Protein 1OSY (pdb70)

Nearest PDB structures (foldseek):
  1osy-assembly1_B  TM=1.009E+00  e=3.262E-23  Flammulina velutipes
  3f3h-assembly1_B  TM=9.797E-01  e=1.555E-16  Ganoderma lucidum
  7wdm-assembly1_A  TM=9.428E-01  e=2.324E-16  Ganoderma microsporum
  8go5-assembly2_G  TM=9.490E-01  e=3.472E-16  Fusarium haematococcum
  8go7-assembly1_B  TM=9.485E-01  e=1.458E-15  Fusarium haematococcum

Foldseek 3Di:
DVVVVVVVVCVVPVDDDFFLPWDFAADVVRQFTFKTKTQADDVPDQKWKWKAKQNRTLDIDGPWDQDPSRMTMDTCCVRVVNGGHGLQIKMWMWIADPPPVSPDIGTRDIRHDD/DVVVVVVVVCVPVVDDDFFLPWDFAADVVRQFTFKTKTQADDDPAQKWKWKAKLNRTLGIDRPWDQDPSRMTIGTCCVRPVNGGHGLVIKMWMWIAGPPPPSPDIGTRDIRD

B-factor: mean 15.78, std 7.05, range [2.0, 49.82]

CATH classification: 2.60.40.1790

Structure (mmCIF, N/CA/C/O backbone):
data_1OSY
#
_entry.id   1OSY
#
_cell.length_a   97.118
_cell.length_b   97.118
_cell.length_c   61.413
_cell.angle_alpha   90.00
_cell.angle_beta   90.00
_cell.angle_gamma   90.00
#
_symmetry.space_group_name_H-M   'P 43 21 2'
#
loop_
_entity.id
_entity.type
_entity.pdbx_description
1 polymer 'IMMUNOMODULATORY PROTEIN FIP-FVE'
2 non-polymer 'BROMIDE ION'
3 water water
#
loop_
_atom_site.group_PDB
_atom_site.id
_atom_site.type_symbol
_atom_site.label_atom_id
_atom_site.label_alt_id
_atom_site.label_comp_id
_atom_site.label_asym_id
_atom_site.label_entity_id
_atom_site.label_seq_id
_atom_site.pdbx_PDB_ins_code
_atom_site.Cartn_x
_atom_site.Cartn_y
_atom_site.Cartn_z
_atom_site.occupancy
_atom_site.B_iso_or_equiv
_atom_site.auth_seq_id
_atom_site.auth_comp_id
_atom_site.auth_asym_id
_atom_site.auth_atom_id
_atom_site.pdbx_PDB_model_num
ATOM 4 N N . SER A 1 2 ? 37.877 16.775 5.643 1.00 19.18 1 SER A N 1
ATOM 5 C CA . SER A 1 2 ? 36.408 16.741 5.468 1.00 17.19 1 SER A CA 1
ATOM 6 C C . SER A 1 2 ? 35.748 16.842 6.834 1.00 16.94 1 SER A C 1
ATOM 7 O O . SER A 1 2 ? 36.412 16.630 7.854 1.00 16.93 1 SER A O 1
ATOM 10 N N . ALA A 1 3 ? 34.500 17.297 6.850 1.00 17.11 2 ALA A N 1
ATOM 11 C CA . ALA A 1 3 ? 33.637 17.247 8.031 1.00 16.12 2 ALA A CA 1
ATOM 12 C C . ALA A 1 3 ? 33.762 15.907 8.757 1.00 15.10 2 ALA A C 1
ATOM 13 O O . ALA A 1 3 ? 33.901 15.848 9.975 1.00 13.93 2 ALA A O 1
ATOM 15 N N . THR A 1 4 ? 33.680 14.823 8.009 1.00 14.66 3 THR A N 1
ATOM 16 C CA . THR A 1 4 ? 33.773 13.515 8.630 1.00 13.12 3 THR A CA 1
ATOM 17 C C . THR A 1 4 ? 35.111 13.272 9.307 1.00 12.51 3 THR A C 1
ATOM 18 O O . THR A 1 4 ? 35.141 12.780 10.440 1.00 10.83 3 THR A O 1
ATOM 22 N N . SER A 1 5 ? 36.216 13.578 8.632 1.00 11.39 4 SER A N 1
ATOM 23 C CA . SER A 1 5 ? 37.538 13.356 9.244 1.00 12.60 4 SER A CA 1
ATOM 24 C C . SER A 1 5 ? 37.726 14.223 10.471 1.00 11.69 4 SER A C 1
ATOM 25 O O . SER A 1 5 ? 38.223 13.765 11.484 1.00 10.87 4 SER A O 1
ATOM 28 N N . LEU A 1 6 ? 37.331 15.484 10.379 1.00 11.95 5 LEU A N 1
ATOM 29 C CA . LEU A 1 6 ? 37.478 16.382 11.515 1.00 11.00 5 LEU A CA 1
ATOM 30 C C . LEU A 1 6 ? 36.658 15.900 12.698 1.00 10.25 5 LEU A C 1
ATOM 31 O O . LEU A 1 6 ? 37.114 15.947 13.852 1.00 9.79 5 LEU A O 1
ATOM 36 N N . THR A 1 7 ? 35.440 15.446 12.417 1.00 9.51 6 THR A N 1
ATOM 37 C CA . THR A 1 7 ? 34.547 14.953 13.459 1.00 9.80 6 THR A CA 1
ATOM 38 C C . THR A 1 7 ? 35.186 13.816 14.236 1.00 9.72 6 THR A C 1
ATOM 39 O O . THR A 1 7 ? 35.215 13.845 15.451 1.00 9.30 6 THR A O 1
ATOM 43 N N . PHE A 1 8 ? 35.679 12.796 13.545 1.00 9.95 7 PHE A N 1
ATOM 44 C CA . PHE A 1 8 ? 36.185 11.642 14.278 1.00 8.92 7 PHE A CA 1
ATOM 45 C C . PHE A 1 8 ? 37.603 11.819 14.812 1.00 9.58 7 PHE A C 1
ATOM 46 O O . PHE A 1 8 ? 37.970 11.203 15.811 1.00 9.17 7 PHE A O 1
ATOM 54 N N . GLN A 1 9 ? 38.405 12.669 14.177 1.00 9.36 8 GLN A N 1
ATOM 55 C CA . GLN A 1 9 ? 39.683 12.999 14.778 1.00 10.36 8 GLN A CA 1
ATOM 56 C C . GLN A 1 9 ? 39.409 13.716 16.116 1.00 10.53 8 GLN A C 1
ATOM 57 O O . GLN A 1 9 ? 40.049 13.416 17.118 1.00 10.95 8 GLN A O 1
ATOM 63 N N . LEU A 1 10 ? 38.457 14.654 16.122 1.00 9.95 9 LEU A N 1
ATOM 64 C CA . LEU A 1 10 ? 38.145 15.413 17.332 1.00 9.62 9 LEU A CA 1
ATOM 65 C C . LEU A 1 10 ? 37.541 14.467 18.346 1.00 9.58 9 LEU A C 1
ATOM 66 O O . LEU A 1 10 ? 37.935 14.484 19.514 1.00 9.46 9 LEU A O 1
ATOM 71 N N . ALA A 1 11 ? 36.588 13.637 17.917 1.00 9.20 10 ALA A N 1
ATOM 72 C CA . ALA A 1 11 ? 35.952 12.701 18.856 1.00 9.03 10 ALA A CA 1
ATOM 73 C C . ALA A 1 11 ? 36.949 11.802 19.605 1.00 8.50 10 ALA A C 1
ATOM 74 O O . ALA A 1 11 ? 36.855 11.615 20.825 1.00 8.50 10 ALA A O 1
ATOM 76 N N . TYR A 1 12 ? 37.918 11.242 18.899 1.00 9.18 11 TYR A N 1
ATOM 77 C CA . TYR A 1 12 ? 38.865 10.359 19.541 1.00 8.12 11 TYR A CA 1
ATOM 78 C C . TYR A 1 12 ? 39.752 11.139 20.530 1.00 8.66 11 TYR A C 1
ATOM 79 O O . TYR A 1 12 ? 40.158 10.596 21.550 1.00 8.96 11 TYR A O 1
ATOM 88 N N . LEU A 1 13 ? 40.012 12.412 20.245 1.00 8.35 12 LEU A N 1
ATOM 89 C CA . LEU A 1 13 ? 40.899 13.238 21.081 1.00 9.68 12 LEU A CA 1
ATOM 90 C C . L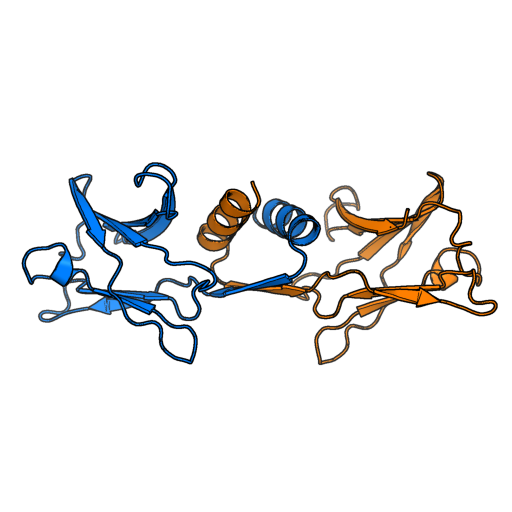EU A 1 13 ? 40.242 13.812 22.351 1.00 9.19 12 LEU A C 1
ATOM 91 O O . LEU A 1 13 ? 40.851 13.776 23.445 1.00 10.13 12 LEU A O 1
ATOM 96 N N . VAL A 1 14 ? 39.010 14.301 22.232 1.00 8.92 13 VAL A N 1
ATOM 97 C CA . VAL A 1 14 ? 38.357 14.969 23.368 1.00 8.52 13 VAL A CA 1
ATOM 98 C C . VAL A 1 14 ? 37.131 14.252 23.904 1.00 8.44 13 VAL A C 1
ATOM 99 O O . VAL A 1 14 ? 36.592 14.631 24.947 1.00 8.60 13 VAL A O 1
ATOM 103 N N . LYS A 1 15 ? 36.709 13.218 23.178 1.00 8.48 14 LYS A N 1
ATOM 104 C CA . LYS A 1 15 ? 35.583 12.339 23.536 1.00 8.98 14 LYS A CA 1
ATOM 105 C C . LYS A 1 15 ? 34.187 12.932 23.465 1.00 10.23 14 LYS A C 1
ATOM 106 O O . LYS A 1 15 ? 33.306 12.332 22.864 1.00 9.28 14 LYS A O 1
ATOM 112 N N . LYS A 1 16 ? 33.976 14.083 24.089 1.00 10.78 15 LYS A N 1
ATOM 113 C CA . LYS A 1 16 ? 32.636 14.648 24.202 1.00 12.04 15 LYS A CA 1
ATOM 114 C C . LYS A 1 16 ? 32.701 16.124 23.876 1.00 11.99 15 LYS A C 1
ATOM 115 O O . LYS A 1 16 ? 33.603 16.825 24.333 1.00 12.92 15 LYS A O 1
ATOM 121 N N . ILE A 1 17 ? 31.770 16.587 23.054 1.00 11.71 16 ILE A N 1
ATOM 122 C CA . ILE A 1 17 ? 31.631 18.011 22.795 1.00 11.45 16 ILE A CA 1
ATOM 123 C C . ILE A 1 17 ? 30.193 18.273 22.375 1.00 11.19 16 ILE A C 1
ATOM 124 O O . ILE A 1 17 ? 29.515 17.396 21.835 1.00 10.05 16 ILE A O 1
ATOM 129 N N . ASP A 1 18 ? 29.729 19.495 22.614 1.00 11.77 17 ASP A N 1
ATOM 130 C CA . ASP A 1 18 ? 28.357 19.861 22.315 1.00 11.36 17 ASP A CA 1
ATOM 131 C C . ASP A 1 18 ? 28.354 21.342 22.018 1.00 10.94 17 ASP A C 1
ATOM 132 O O . ASP A 1 18 ? 28.505 22.158 22.930 1.00 12.08 17 ASP A O 1
ATOM 137 N N . PHE A 1 19 ? 28.220 21.709 20.754 1.00 9.97 18 PHE A N 1
ATOM 138 C CA . PHE A 1 19 ? 28.208 23.121 20.420 1.00 9.42 18 PHE A CA 1
ATOM 139 C C . PHE A 1 19 ? 27.226 23.431 19.299 1.00 9.78 18 PHE A C 1
ATOM 140 O O . PHE A 1 19 ? 26.794 22.537 18.568 1.00 9.84 18 PHE A O 1
ATOM 148 N N . ASP A 1 20 ? 26.899 24.711 19.156 1.00 10.97 19 ASP A N 1
ATOM 149 C CA . ASP A 1 20 ? 26.059 25.169 18.060 1.00 10.37 19 ASP A CA 1
ATOM 150 C C . ASP A 1 20 ? 26.497 26.590 17.705 1.00 10.71 19 ASP A C 1
ATOM 151 O O . ASP A 1 20 ? 26.136 27.575 18.388 1.00 10.19 19 ASP A O 1
ATOM 156 N N . TYR A 1 21 ? 27.297 26.678 16.646 1.00 10.10 20 TYR A N 1
ATOM 157 C CA . TYR A 1 21 ? 27.788 27.942 16.103 1.00 9.68 20 TYR A CA 1
ATOM 158 C C . TYR A 1 21 ? 27.054 28.282 14.786 1.00 10.92 20 TYR A C 1
ATOM 159 O O . TYR A 1 21 ? 27.600 28.930 13.878 1.00 11.60 20 TYR A O 1
ATOM 168 N N . THR A 1 22 ? 25.800 27.857 14.694 1.00 12.18 21 THR A N 1
ATOM 169 C CA . THR A 1 22 ? 24.980 28.261 13.567 1.00 12.37 21 THR A CA 1
ATOM 170 C C . THR A 1 22 ? 24.871 29.776 13.598 1.00 12.58 21 THR A C 1
ATOM 171 O O . THR A 1 22 ? 24.445 30.332 14.595 1.00 12.57 21 THR A O 1
ATOM 175 N N . PRO A 1 23 ? 25.259 30.460 12.528 1.00 12.83 22 PRO A N 1
ATOM 176 C CA . PRO A 1 23 ? 25.263 31.917 12.549 1.00 12.54 22 PRO A CA 1
ATOM 177 C C . PRO A 1 23 ? 23.890 32.509 12.337 1.00 12.87 22 PRO A C 1
ATOM 178 O O . PRO A 1 23 ? 23.281 32.302 11.282 1.00 14.33 22 PRO A O 1
ATOM 182 N N . ASN A 1 24 ? 23.405 33.202 13.363 1.00 12.69 23 ASN A N 1
ATOM 183 C CA . ASN A 1 24 ? 22.145 33.920 13.285 1.00 12.96 23 ASN A CA 1
ATOM 184 C C . ASN A 1 24 ? 22.449 35.415 13.208 1.00 12.31 23 ASN A C 1
ATOM 185 O O . ASN A 1 24 ? 22.904 36.007 14.185 1.00 12.34 23 ASN A O 1
ATOM 190 N N . TRP A 1 25 ? 22.216 36.016 12.048 1.00 12.92 24 TRP A N 1
ATOM 191 C CA . TRP A 1 25 ? 22.554 37.408 11.814 1.00 12.37 24 TRP A CA 1
ATOM 192 C C . TRP A 1 25 ? 21.343 38.268 12.120 1.00 12.73 24 TRP A C 1
ATOM 193 O O . TRP A 1 25 ? 20.282 38.076 11.532 1.00 13.03 24 TRP A O 1
ATOM 204 N N . GLY A 1 26 ? 21.488 39.222 13.029 1.00 12.00 25 GLY A N 1
ATOM 205 C CA . GLY A 1 26 ? 20.370 40.074 13.398 1.00 11.21 25 GLY A CA 1
ATOM 206 C C . GLY A 1 26 ? 20.495 41.423 12.706 1.00 11.71 25 GLY A C 1
ATOM 207 O O . GLY A 1 26 ? 21.592 41.969 12.603 1.00 11.26 25 GLY A O 1
ATOM 208 N N . ARG A 1 27 ? 19.375 41.957 12.233 1.00 11.79 26 ARG A N 1
ATOM 209 C CA . ARG A 1 27 ? 19.388 43.192 11.486 1.00 12.49 26 ARG A CA 1
ATOM 210 C C . ARG A 1 27 ? 19.010 44.365 12.357 1.00 12.60 26 ARG A C 1
ATOM 211 O O . ARG A 1 27 ? 18.369 44.206 13.398 1.00 12.88 26 ARG A O 1
ATOM 219 N N . GLY A 1 28 ? 19.411 45.549 11.917 1.00 12.77 27 GLY A N 1
ATOM 220 C CA . GLY A 1 28 ? 19.173 46.761 12.675 1.00 12.32 27 GLY A CA 1
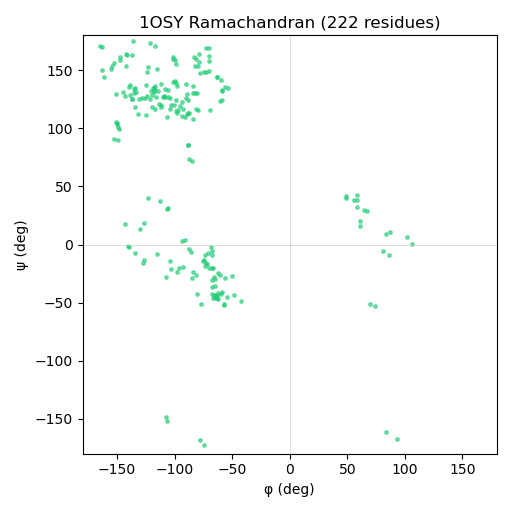ATOM 221 C C . GLY A 1 28 ? 18.090 47.628 12.071 1.00 13.21 27 GLY A C 1
ATOM 222 O O . GLY A 1 28 ? 17.167 47.128 11.435 1.00 11.98 27 GLY A O 1
ATOM 223 N N . THR A 1 29 ? 18.203 48.928 12.316 1.00 14.26 28 THR A N 1
ATOM 224 C CA . THR A 1 29 ? 17.261 49.925 11.819 1.00 14.60 28 THR A CA 1
ATOM 225 C C . THR A 1 29 ? 18.039 51.002 11.041 1.00 15.60 28 THR A C 1
ATOM 226 O O . THR A 1 29 ? 18.823 51.756 11.636 1.00 15.37 28 THR A O 1
ATOM 230 N N . PRO A 1 30 ? 17.874 51.082 9.718 1.00 17.62 29 PRO A N 1
ATOM 231 C CA . PRO A 1 30 ? 17.025 50.182 8.928 1.00 17.21 29 PRO A CA 1
ATOM 232 C C . PRO A 1 30 ? 17.586 48.772 8.752 1.00 17.76 29 PRO A C 1
ATOM 233 O O . PRO A 1 30 ? 18.751 48.525 9.061 1.00 16.07 29 PRO A O 1
ATOM 237 N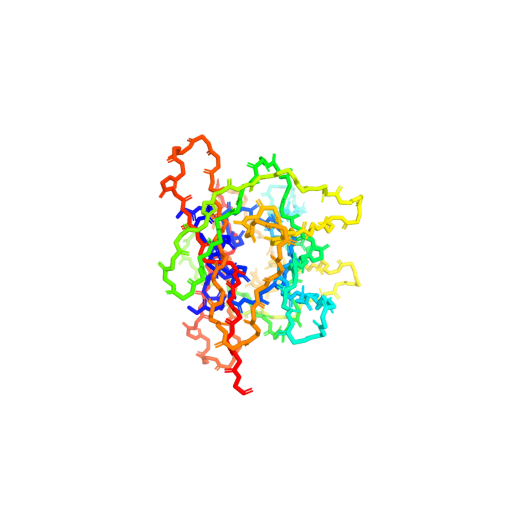 N . SER A 1 31 ? 16.742 47.873 8.242 1.00 18.81 30 SER A N 1
ATOM 238 C CA . SER A 1 31 ? 17.050 46.450 8.184 1.00 18.37 30 SER A CA 1
ATOM 239 C C . SER A 1 31 ? 18.169 46.068 7.246 1.00 17.73 30 SER A C 1
ATOM 240 O O . SER A 1 31 ? 18.593 44.925 7.249 1.00 17.30 30 SER A O 1
ATOM 243 N N . SER A 1 32 ? 18.638 47.019 6.442 1.00 17.71 31 SER A N 1
ATOM 244 C CA . SER A 1 32 ? 19.762 46.788 5.545 1.00 16.65 31 SER A CA 1
ATOM 245 C C . SER A 1 32 ? 21.098 46.709 6.297 1.00 16.11 31 SER A C 1
ATOM 246 O O . SER A 1 32 ? 22.127 46.365 5.704 1.00 15.78 31 SER A O 1
ATOM 249 N N . TYR A 1 33 ? 21.086 47.032 7.597 1.00 14.64 32 TYR A N 1
ATOM 250 C CA . TYR A 1 33 ? 22.271 46.896 8.439 1.00 14.65 32 TYR A CA 1
ATOM 251 C C . TYR A 1 33 ? 22.237 45.591 9.229 1.00 13.62 32 TYR A C 1
ATOM 252 O O . TYR A 1 33 ? 21.188 45.198 9.725 1.00 13.16 32 TYR A O 1
ATOM 261 N N . ILE A 1 34 ? 23.380 44.911 9.286 1.00 13.61 33 ILE A N 1
ATOM 262 C CA . ILE A 1 34 ? 23.586 43.751 10.157 1.00 12.63 33 ILE A CA 1
ATOM 263 C C . ILE A 1 34 ? 24.190 44.290 11.450 1.00 12.11 33 ILE A C 1
ATOM 264 O O . ILE A 1 34 ? 25.296 44.828 11.452 1.00 11.53 33 ILE A O 1
ATOM 269 N N . ASP A 1 35 ? 23.471 44.131 12.551 1.00 12.39 34 ASP A N 1
ATOM 270 C CA . ASP A 1 35 ? 23.884 44.688 13.831 1.00 11.42 34 ASP A CA 1
ATOM 271 C C . ASP A 1 35 ? 24.580 43.675 14.723 1.00 10.32 34 ASP A C 1
ATOM 272 O O . ASP A 1 35 ? 25.317 44.056 15.621 1.00 10.05 34 ASP A O 1
ATOM 277 N N . ASN A 1 36 ? 24.321 42.394 14.504 1.00 10.16 35 ASN A N 1
ATOM 278 C CA . ASN A 1 36 ? 24.851 41.393 15.433 1.00 9.67 35 ASN A CA 1
ATOM 279 C C . ASN A 1 36 ? 24.840 39.977 14.875 1.00 9.80 35 ASN A C 1
ATOM 280 O O . ASN A 1 36 ? 24.247 39.693 13.824 1.00 10.06 35 ASN A O 1
ATOM 285 N N . LEU A 1 37 ? 25.504 39.087 15.604 1.00 9.45 36 LEU A N 1
ATOM 286 C CA . LEU A 1 37 ? 25.636 37.689 15.262 1.00 9.51 36 LEU A CA 1
ATOM 287 C C . LEU A 1 37 ? 25.419 36.881 16.535 1.00 10.20 36 LEU A C 1
ATOM 288 O O . LEU A 1 37 ? 26.105 37.111 17.539 1.00 10.03 36 LEU A O 1
ATOM 293 N N . THR A 1 38 ? 24.482 35.941 16.502 1.00 10.24 37 THR A N 1
ATOM 294 C CA . THR A 1 38 ? 24.190 35.099 17.661 1.00 10.84 37 THR A CA 1
ATOM 295 C C . THR A 1 38 ? 24.484 33.647 17.365 1.00 10.36 37 THR A C 1
ATOM 296 O O . THR A 1 38 ? 24.103 33.128 16.314 1.00 11.69 37 THR A O 1
ATOM 300 N N . PHE A 1 39 ? 25.183 33.002 18.288 1.00 10.33 38 PHE A N 1
ATOM 301 C CA . PHE A 1 39 ? 25.435 31.568 18.220 1.00 10.67 38 PHE A CA 1
ATOM 302 C C . PHE A 1 39 ? 24.595 30.912 19.303 1.00 11.13 38 PHE A C 1
ATOM 303 O O . PHE A 1 39 ? 24.678 31.328 20.444 1.00 11.20 38 PHE A O 1
ATOM 311 N N . PRO A 1 40 ? 23.777 29.911 18.995 1.00 11.41 39 PRO A N 1
ATOM 312 C CA . PRO A 1 40 ? 22.920 29.317 20.033 1.00 11.03 39 PRO A CA 1
ATOM 313 C C . PRO A 1 40 ? 23.593 28.585 21.186 1.00 10.78 39 PRO A C 1
ATOM 314 O O . PRO A 1 40 ? 23.007 28.537 22.272 1.00 11.13 39 PRO A O 1
ATOM 318 N N . LYS A 1 41 ? 24.756 27.986 20.961 1.00 10.03 40 LYS A N 1
ATOM 319 C CA . LYS A 1 41 ? 25.420 27.246 22.033 1.00 11.35 40 LYS A CA 1
ATOM 320 C C . LYS A 1 41 ? 26.939 27.297 21.877 1.00 11.13 40 LYS A C 1
ATOM 321 O O . LYS A 1 41 ? 27.540 26.454 21.211 1.00 11.86 40 LYS A O 1
ATOM 327 N N . VAL A 1 42 ? 27.549 28.310 22.479 1.00 10.84 41 VAL A N 1
ATOM 328 C CA . VAL A 1 42 ? 28.995 28.462 22.410 1.00 10.68 41 VAL A CA 1
ATOM 329 C C . VAL A 1 42 ? 29.690 27.564 23.425 1.00 11.85 41 VAL A C 1
ATOM 330 O O . VAL A 1 42 ? 29.093 27.111 24.425 1.00 12.38 41 VAL A O 1
ATOM 334 N N . LEU A 1 43 ? 30.957 27.305 23.165 1.00 13.03 42 LEU A N 1
ATOM 335 C CA . LEU A 1 43 ? 31.803 26.664 24.159 1.00 15.12 42 LEU A CA 1
ATOM 336 C C . LEU A 1 43 ? 32.012 27.709 25.245 1.00 17.87 42 LEU A C 1
ATOM 337 O O . LEU A 1 43 ? 32.083 28.897 24.974 1.00 17.12 42 LEU A O 1
ATOM 342 N N . THR A 1 44 ? 32.171 27.279 26.476 1.00 21.75 43 THR A N 1
ATOM 343 C CA . THR A 1 44 ? 32.188 28.272 27.549 1.00 24.61 43 THR A CA 1
ATOM 344 C C . THR A 1 44 ? 33.197 27.863 28.620 1.00 26.54 43 THR A C 1
ATOM 345 O O . THR A 1 44 ? 33.185 28.377 29.738 1.00 27.45 43 THR A O 1
ATOM 349 N N . ASP A 1 45 ? 34.103 26.963 28.249 1.00 28.93 44 ASP A N 1
ATOM 350 C CA . ASP A 1 45 ? 35.103 26.469 29.179 1.00 29.14 44 ASP A CA 1
ATOM 351 C C . ASP A 1 45 ? 36.063 27.575 29.547 1.00 30.53 44 ASP A C 1
ATOM 352 O O . ASP A 1 45 ? 36.513 27.663 30.699 1.00 30.19 44 ASP A O 1
ATOM 357 N N . LYS A 1 46 ? 36.372 28.422 28.568 1.00 31.95 45 LYS A N 1
ATOM 358 C CA . LYS A 1 46 ? 37.275 29.547 28.790 1.00 31.72 45 LYS A CA 1
ATOM 359 C C . LYS A 1 46 ? 36.715 30.803 28.140 1.00 31.38 45 LYS A C 1
ATOM 360 O O . LYS A 1 46 ? 35.679 30.756 27.482 1.00 31.01 45 LYS A O 1
ATOM 366 N N . LYS A 1 47 ? 37.399 31.925 28.352 1.00 31.71 46 LYS A N 1
ATOM 367 C CA . LYS A 1 47 ? 36.910 33.224 27.903 1.00 29.44 46 LYS A CA 1
ATOM 368 C C . LYS A 1 47 ? 37.335 33.551 26.488 1.00 26.70 46 LYS A C 1
ATOM 369 O O . LYS A 1 47 ? 38.347 34.201 26.240 1.00 26.57 46 LYS A O 1
ATOM 375 N N . TYR A 1 48 ? 36.542 33.083 25.544 1.00 24.74 47 TYR A N 1
ATOM 376 C CA . TYR A 1 48 ? 36.802 33.387 24.144 1.00 20.86 47 TYR A CA 1
ATOM 377 C C . TYR A 1 48 ? 36.482 34.836 23.806 1.00 18.65 47 TYR A C 1
ATOM 378 O O . TYR A 1 48 ? 35.575 35.432 24.361 1.00 19.20 47 TYR A O 1
ATOM 387 N N . SER A 1 49 ? 37.229 35.388 22.863 1.00 16.14 48 SER A N 1
ATOM 388 C CA . SER A 1 49 ? 36.957 36.716 22.329 1.00 14.79 48 SER A CA 1
ATOM 389 C C . SER A 1 49 ? 36.638 36.586 20.852 1.00 12.87 48 SER A C 1
ATOM 390 O O . SER A 1 49 ? 36.836 35.525 20.255 1.00 11.78 48 SER A O 1
ATOM 393 N N . TYR A 1 50 ? 36.173 37.675 20.249 1.00 10.68 49 TYR A N 1
ATOM 394 C CA . TYR A 1 50 ? 35.870 37.671 18.822 1.00 11.65 49 TYR A CA 1
ATOM 395 C C . TYR A 1 50 ? 36.446 38.895 18.119 1.00 11.93 49 TYR A C 1
ATOM 396 O O . TYR A 1 50 ? 36.259 40.028 18.564 1.00 12.07 49 TYR A O 1
ATOM 405 N N . ARG A 1 51 ? 37.122 38.649 17.004 1.00 13.41 50 ARG A N 1
ATOM 406 C CA . ARG A 1 51 ? 37.603 39.714 16.134 1.00 13.03 50 ARG A CA 1
ATOM 407 C C . ARG A 1 51 ? 36.632 39.865 14.982 1.00 12.87 50 ARG A C 1
ATOM 408 O O . ARG A 1 51 ? 36.175 38.857 14.420 1.00 12.78 50 ARG A O 1
ATOM 416 N N . VAL A 1 52 ? 36.338 41.108 14.605 1.00 12.80 51 VAL A N 1
ATOM 417 C CA . VAL A 1 52 ? 35.419 41.393 13.506 1.00 13.04 51 VAL A CA 1
ATOM 418 C C . VAL A 1 52 ? 36.167 42.170 12.438 1.00 13.60 51 VAL A C 1
ATOM 419 O O . VAL A 1 52 ? 36.851 43.153 12.738 1.00 13.27 51 VAL A O 1
ATOM 423 N N . VAL A 1 53 ? 36.074 41.685 11.206 1.00 14.90 52 VAL A N 1
ATOM 424 C CA . VAL A 1 53 ? 36.768 42.287 10.070 1.00 14.99 52 VAL A CA 1
ATOM 425 C C . VAL A 1 53 ? 35.733 42.590 8.981 1.00 15.27 52 VAL A C 1
ATOM 426 O O . VAL A 1 53 ? 35.001 41.691 8.577 1.00 14.98 52 VAL A O 1
ATOM 430 N N . VAL A 1 54 ? 35.680 43.840 8.506 1.00 15.37 53 VAL A N 1
ATOM 431 C CA . VAL A 1 54 ? 34.663 44.255 7.542 1.00 16.36 53 VAL A CA 1
ATOM 432 C C . VAL A 1 54 ? 35.366 44.712 6.284 1.00 17.90 53 VAL A C 1
ATOM 433 O O . VAL A 1 54 ? 36.121 45.670 6.321 1.00 17.86 53 VAL A O 1
ATOM 437 N N . ASN A 1 55 ? 35.099 44.024 5.182 1.00 19.87 54 ASN A N 1
ATOM 438 C CA . ASN A 1 55 ? 35.764 44.316 3.916 1.00 20.93 54 ASN A CA 1
ATOM 439 C C . ASN A 1 55 ? 37.281 44.421 4.100 1.00 22.08 54 ASN A C 1
ATOM 440 O O . ASN A 1 55 ? 37.924 45.291 3.513 1.00 22.88 54 ASN A O 1
ATOM 445 N N . GLY A 1 56 ? 37.851 43.545 4.924 1.00 23.68 55 GLY A N 1
ATOM 446 C CA . GLY A 1 56 ? 39.288 43.532 5.134 1.00 22.59 55 GLY A CA 1
ATOM 447 C C . GLY A 1 56 ? 39.767 44.478 6.212 1.00 22.03 55 GLY A C 1
ATOM 448 O O . GLY A 1 56 ? 40.936 44.441 6.586 1.00 22.03 55 GLY A O 1
ATOM 449 N N . SER A 1 57 ? 38.883 45.332 6.712 1.00 21.22 56 SER A N 1
ATOM 450 C CA . SER A 1 57 ? 39.268 46.257 7.764 1.00 20.83 56 SER A CA 1
ATOM 451 C C . SER A 1 57 ? 39.068 45.628 9.138 1.00 19.96 56 SER A C 1
ATOM 452 O O . SER A 1 57 ? 37.961 45.229 9.477 1.00 18.84 56 SER A O 1
ATOM 455 N N . ASP A 1 58 ? 40.129 45.590 9.937 1.00 19.21 57 ASP A N 1
ATOM 456 C CA . ASP A 1 58 ? 40.100 44.953 11.252 1.00 19.05 57 ASP A CA 1
ATOM 457 C C . ASP A 1 58 ? 39.483 45.908 12.263 1.00 18.66 57 ASP A C 1
ATOM 458 O O . ASP A 1 58 ? 40.031 46.992 12.524 1.00 17.62 57 ASP A O 1
ATOM 463 N N . LEU A 1 59 ? 38.337 45.517 12.823 1.00 18.14 58 LEU A N 1
ATOM 464 C CA . LEU A 1 59 ? 37.660 46.339 13.821 1.00 17.44 58 LEU A CA 1
ATOM 465 C C . LEU A 1 59 ? 38.058 45.955 15.248 1.00 17.13 58 LEU A C 1
ATOM 466 O O . LEU A 1 59 ? 37.539 46.510 16.221 1.00 17.54 58 LEU A O 1
ATOM 471 N N . GLY A 1 60 ? 38.978 45.010 15.381 1.00 16.87 59 GLY A N 1
ATOM 472 C CA . GLY A 1 60 ? 39.503 44.667 16.686 1.00 16.43 59 GLY A CA 1
ATOM 473 C C . GLY A 1 60 ? 38.781 43.524 17.361 1.00 16.14 59 GLY A C 1
ATOM 474 O O . GLY A 1 60 ? 37.953 42.845 16.768 1.00 13.91 59 GLY A O 1
ATOM 475 N N . VAL A 1 61 ? 39.070 43.377 18.641 1.00 16.63 60 VAL A N 1
ATOM 476 C CA . VAL A 1 61 ? 38.664 42.216 19.409 1.00 16.80 60 VAL A CA 1
ATOM 477 C C . VAL A 1 61 ? 37.883 42.635 20.638 1.00 17.13 60 VAL A C 1
ATOM 478 O O . VAL A 1 61 ? 38.254 43.594 21.331 1.00 17.22 60 VAL A O 1
ATOM 482 N N . GLU A 1 62 ? 36.806 41.913 20.913 1.00 16.81 61 GLU A N 1
ATOM 483 C CA . GLU A 1 62 ? 35.954 42.215 22.058 1.00 17.72 61 GLU A CA 1
ATOM 484 C C . GLU A 1 62 ? 35.477 40.897 22.667 1.00 18.17 61 GLU A C 1
ATOM 485 O O . GLU A 1 62 ? 35.387 39.870 21.972 1.00 15.50 61 GLU A O 1
ATOM 491 N N . SER A 1 63 ? 35.171 40.917 23.964 1.00 19.13 62 SER A N 1
ATOM 492 C CA . SER A 1 63 ? 34.710 39.697 24.634 1.00 20.18 62 SER A CA 1
ATOM 493 C C . SER A 1 63 ? 33.488 39.884 25.537 1.00 20.19 62 SER A C 1
ATOM 494 O O . SER A 1 63 ? 32.920 38.912 26.038 1.00 20.33 62 SER A O 1
ATOM 497 N N . ASN A 1 64 ? 33.073 41.120 25.735 1.00 20.95 63 ASN A N 1
ATOM 498 C CA . ASN A 1 64 ? 32.043 41.388 26.729 1.00 21.35 63 ASN A CA 1
ATOM 499 C C . ASN A 1 64 ? 30.655 41.248 26.135 1.00 19.66 63 ASN A C 1
ATOM 500 O O . ASN A 1 64 ? 29.954 42.221 25.801 1.00 20.53 63 ASN A O 1
ATOM 505 N N . PHE A 1 65 ? 30.318 39.982 25.925 1.00 17.32 64 PHE A N 1
ATOM 506 C CA . PHE A 1 65 ? 29.024 39.592 25.437 1.00 15.47 64 PHE A CA 1
ATOM 507 C C . PHE A 1 65 ? 28.561 38.496 26.376 1.00 14.27 64 PHE A C 1
ATOM 508 O O . PHE A 1 65 ? 29.242 37.490 26.585 1.00 12.73 64 PHE A O 1
ATOM 516 N N . ALA A 1 66 ? 27.382 38.708 26.928 1.00 14.30 65 ALA A N 1
ATOM 517 C CA . ALA A 1 66 ? 26.782 37.806 27.875 1.00 14.41 65 ALA A CA 1
ATOM 518 C C . ALA A 1 66 ? 26.581 36.424 27.282 1.00 14.66 65 ALA A C 1
ATOM 519 O O . ALA A 1 66 ? 26.244 36.311 26.098 1.00 15.01 65 ALA A O 1
ATOM 521 N N . VAL A 1 67 ? 26.796 35.389 28.086 1.00 15.36 66 VAL A N 1
ATOM 522 C CA . VAL A 1 67 ? 26.427 34.049 27.683 1.00 15.61 66 VAL A CA 1
ATOM 523 C C . VAL A 1 67 ? 25.158 33.766 28.476 1.00 15.70 66 VAL A C 1
ATOM 524 O O . VAL A 1 67 ? 25.098 33.936 29.705 1.00 17.12 66 VAL A O 1
ATOM 528 N N . THR A 1 68 ? 24.115 33.379 27.777 1.00 15.06 67 THR A N 1
ATOM 529 C CA . THR A 1 68 ? 22.854 33.106 28.439 1.00 15.98 67 THR A CA 1
ATOM 530 C C . THR A 1 68 ? 22.910 31.687 29.016 1.00 16.78 67 THR A C 1
ATOM 531 O O . THR A 1 68 ? 23.742 30.885 28.620 1.00 16.89 67 THR A O 1
ATOM 535 N N . PRO A 1 69 ? 22.150 31.418 30.062 1.00 18.84 68 PRO A N 1
ATOM 536 C CA . PRO A 1 69 ? 22.093 30.058 30.617 1.00 19.21 68 PRO A CA 1
ATOM 537 C C . PRO A 1 69 ? 21.826 28.955 29.582 1.00 20.21 68 PRO A C 1
ATOM 538 O O . PRO A 1 69 ? 22.274 27.827 29.790 1.00 19.65 68 PRO A O 1
ATOM 542 N N . SER A 1 70 ? 21.145 29.278 28.485 1.00 22.19 69 SER A N 1
ATOM 543 C CA . SER A 1 70 ? 20.918 28.325 27.390 1.00 21.01 69 SER A CA 1
ATOM 544 C C . SER A 1 70 ? 22.189 28.062 26.582 1.00 20.29 69 SER A C 1
ATOM 545 O O . SER A 1 70 ? 22.276 27.090 25.825 1.00 20.29 69 SER A O 1
ATOM 548 N N . GLY A 1 71 ? 23.185 28.926 26.742 1.00 18.45 70 GLY A N 1
ATOM 549 C CA . GLY A 1 71 ? 24.455 28.736 26.089 1.00 16.37 70 GLY A CA 1
ATOM 550 C C . GLY A 1 71 ? 24.635 29.701 24.941 1.00 14.59 70 GLY A C 1
ATOM 551 O O . GLY A 1 71 ? 25.655 29.678 24.275 1.00 14.71 70 GLY A O 1
ATOM 552 N N . GLY A 1 72 ? 23.655 30.564 24.707 1.00 12.55 71 GLY A N 1
ATOM 553 C CA . GLY A 1 72 ? 23.758 31.485 23.587 1.00 11.79 71 GLY A CA 1
ATOM 554 C C . GLY A 1 72 ? 24.646 32.689 23.872 1.00 11.04 71 GLY A C 1
ATOM 555 O O . GLY A 1 72 ? 24.827 33.109 25.024 1.00 11.27 71 GLY A O 1
ATOM 556 N N . GLN A 1 73 ? 25.209 33.247 22.807 1.00 10.97 72 GLN A N 1
ATOM 557 C CA . GLN A 1 73 ? 26.016 34.462 22.914 1.00 10.54 72 GLN A CA 1
ATOM 558 C C . GLN A 1 73 ? 25.807 35.312 21.675 1.00 11.06 72 GLN A C 1
ATOM 559 O O . GLN A 1 73 ? 25.877 34.821 20.533 1.00 11.31 72 GLN A O 1
ATOM 565 N N . THR A 1 74 ? 25.535 36.589 21.904 1.00 10.95 73 THR A N 1
ATOM 566 C CA . THR A 1 74 ? 25.337 37.526 20.830 1.00 9.80 73 THR A CA 1
ATOM 567 C C . THR A 1 74 ? 26.475 38.540 20.782 1.00 9.92 73 THR A C 1
ATOM 568 O O . THR A 1 74 ? 26.722 39.283 21.745 1.00 10.19 73 THR A O 1
ATOM 572 N N . ILE A 1 75 ? 27.161 38.554 19.643 1.00 9.37 74 ILE A N 1
ATOM 573 C CA . ILE A 1 75 ? 28.232 39.493 19.364 1.00 10.19 74 ILE A CA 1
ATOM 574 C C . ILE A 1 75 ? 27.609 40.733 18.756 1.00 10.18 74 ILE A C 1
ATOM 575 O O . ILE A 1 75 ? 27.052 40.677 17.660 1.00 11.08 74 ILE A O 1
ATOM 580 N N . ASN A 1 76 ? 27.674 41.851 19.489 1.00 9.17 75 ASN A N 1
ATOM 581 C CA . ASN A 1 76 ? 27.079 43.102 19.040 1.00 9.50 75 ASN A CA 1
ATOM 582 C C . ASN A 1 76 ? 28.050 43.975 18.248 1.00 9.58 75 ASN A C 1
ATOM 583 O O . ASN A 1 76 ? 28.992 44.543 18.807 1.00 10.09 75 ASN A O 1
ATOM 588 N N . PHE A 1 77 ? 27.817 44.088 16.945 1.00 10.23 76 PHE A N 1
ATOM 589 C CA . PHE A 1 77 ? 28.751 44.809 16.087 1.00 10.31 76 PHE A CA 1
ATOM 590 C C . PHE A 1 77 ? 28.780 46.301 16.409 1.00 10.53 76 PHE A C 1
ATOM 591 O O . PHE A 1 77 ? 29.743 46.978 16.059 1.00 10.34 76 PHE A O 1
ATOM 599 N N . LEU A 1 78 ? 27.746 46.826 17.073 1.00 10.19 77 LEU A N 1
ATOM 600 C CA . LEU A 1 78 ? 27.754 48.242 17.446 1.00 11.27 77 LEU A CA 1
ATOM 601 C C . LEU A 1 78 ? 28.933 48.577 18.368 1.00 12.07 77 LEU A C 1
ATOM 602 O O . LEU A 1 78 ? 29.399 49.717 18.371 1.00 13.10 77 LEU A O 1
ATOM 607 N N . GLN A 1 79 ? 29.416 47.580 19.112 1.00 12.87 78 GLN A N 1
ATOM 608 C CA . GLN A 1 79 ? 30.562 47.741 20.011 1.00 13.30 78 GLN A CA 1
ATOM 609 C C . GLN A 1 79 ? 31.892 47.837 19.231 1.00 14.14 78 GLN A C 1
ATOM 610 O O . GLN A 1 79 ? 32.905 48.303 19.774 1.00 16.34 78 GLN A O 1
ATOM 616 N N . TYR A 1 80 ? 31.896 47.398 17.979 1.00 13.44 79 TYR A N 1
ATOM 617 C CA . TYR A 1 80 ? 33.101 47.443 17.143 1.00 13.76 79 TYR A CA 1
ATOM 618 C C . TYR A 1 80 ? 33.092 48.571 16.111 1.00 14.75 79 TYR A C 1
ATOM 619 O O . TYR A 1 80 ? 34.154 48.964 15.600 1.00 14.73 79 TYR A O 1
ATOM 628 N N . ASN A 1 81 ? 31.899 49.072 15.786 1.00 15.93 80 ASN A N 1
ATOM 629 C CA . ASN A 1 81 ? 31.702 49.928 14.614 1.00 15.93 80 ASN A CA 1
ATOM 630 C C . ASN A 1 81 ? 31.101 51.293 14.941 1.00 16.30 80 ASN A C 1
ATOM 631 O O . ASN A 1 81 ? 30.238 51.789 14.220 1.00 16.27 80 ASN A O 1
ATOM 636 N N . LYS A 1 82 ? 31.559 51.881 16.042 1.00 16.66 81 LYS A N 1
ATOM 637 C CA . LYS A 1 82 ? 31.166 53.238 16.448 1.00 17.75 81 LYS A CA 1
ATOM 638 C C . LYS A 1 82 ? 29.660 53.445 16.590 1.00 17.22 81 LYS A C 1
ATOM 639 O O . LYS A 1 82 ? 29.139 54.507 16.230 1.00 16.93 81 LYS A O 1
ATOM 645 N N . GLY A 1 83 ? 28.969 52.429 17.115 1.00 16.00 82 GLY A N 1
ATOM 646 C CA . GLY A 1 83 ? 27.546 52.523 17.393 1.00 16.21 82 GLY A CA 1
ATOM 647 C C . GLY A 1 83 ? 26.612 52.249 16.232 1.00 16.87 82 GLY A C 1
ATOM 648 O O . GLY A 1 83 ? 25.406 52.461 16.362 1.00 16.37 82 GLY A O 1
ATOM 649 N N . TYR A 1 84 ? 27.152 51.772 15.111 1.00 16.99 83 TYR A N 1
ATOM 650 C CA . TYR A 1 84 ? 26.342 51.425 13.958 1.00 17.84 83 TYR A CA 1
ATOM 651 C C . TYR A 1 84 ? 26.576 49.990 13.590 1.00 16.45 83 TYR A C 1
ATOM 652 O O . TYR A 1 84 ? 27.652 49.438 13.854 1.00 16.18 83 TYR A O 1
ATOM 661 N N . GLY A 1 85 ? 25.570 49.372 12.982 1.00 14.45 84 GLY A N 1
ATOM 662 C CA . GLY A 1 85 ? 25.761 48.049 12.430 1.00 14.93 84 GLY A CA 1
ATOM 663 C C . GLY A 1 85 ? 26.514 48.187 11.109 1.00 15.19 84 GLY A C 1
ATOM 664 O O . GLY A 1 85 ? 27.001 49.273 10.757 1.00 15.50 84 GLY A O 1
ATOM 665 N N . VAL A 1 86 ? 26.565 47.099 10.353 1.00 15.19 85 VAL A N 1
ATOM 666 C CA . VAL A 1 86 ? 27.352 47.043 9.112 1.00 15.08 85 VAL A CA 1
ATOM 667 C C . VAL A 1 86 ? 26.438 46.873 7.911 1.00 15.53 85 VAL A C 1
ATOM 668 O O . VAL A 1 86 ? 25.551 46.025 7.910 1.00 14.72 85 VAL A O 1
ATOM 672 N N . ALA A 1 87 ? 26.648 47.673 6.875 1.00 15.80 86 ALA A N 1
ATOM 673 C CA . ALA A 1 87 ? 25.802 47.548 5.698 1.00 16.04 86 ALA A CA 1
ATOM 674 C C . ALA A 1 87 ? 25.861 46.128 5.186 1.00 15.57 86 ALA A C 1
ATOM 675 O O . ALA A 1 87 ? 26.941 45.575 5.059 1.00 15.01 86 ALA A O 1
ATOM 677 N N . ASP A 1 88 ? 24.708 45.558 4.842 1.00 16.64 87 ASP A N 1
ATOM 678 C CA . ASP A 1 88 ? 24.658 44.160 4.402 1.00 16.37 87 ASP A CA 1
ATOM 679 C C . ASP A 1 88 ? 25.316 43.899 3.046 1.00 16.95 87 ASP A C 1
ATOM 680 O O . ASP A 1 88 ? 25.392 42.753 2.623 1.00 16.19 87 ASP A O 1
ATOM 685 N N . THR A 1 89 ? 25.812 44.949 2.398 1.00 18.29 88 THR A N 1
ATOM 686 C CA . THR A 1 89 ? 26.566 44.803 1.146 1.00 17.50 88 THR A CA 1
ATOM 687 C C . THR A 1 89 ? 28.052 44.563 1.361 1.00 17.57 88 THR A C 1
ATOM 688 O O . THR A 1 89 ? 28.820 44.404 0.409 1.00 16.74 88 THR A O 1
ATOM 692 N N . LYS A 1 90 ? 28.477 44.594 2.609 1.00 17.46 89 LYS A N 1
ATOM 693 C CA . LYS A 1 90 ? 29.871 44.389 2.919 1.00 17.25 89 LYS A CA 1
ATOM 694 C C . LYS A 1 90 ? 30.069 42.968 3.411 1.00 17.09 89 LYS A C 1
ATOM 695 O O . LYS A 1 90 ? 29.122 42.311 3.818 1.00 16.84 89 LYS A O 1
ATOM 701 N N . THR A 1 91 ? 31.300 42.493 3.343 1.00 17.10 90 THR A N 1
ATOM 702 C CA . THR A 1 91 ? 31.662 41.181 3.842 1.00 16.27 90 THR A CA 1
ATOM 703 C C . THR A 1 91 ? 32.068 41.322 5.296 1.00 15.60 90 THR A C 1
ATOM 704 O O . THR A 1 91 ? 32.930 42.137 5.613 1.00 14.66 90 THR A O 1
ATOM 708 N N . ILE A 1 92 ? 31.451 40.543 6.170 1.00 15.11 91 ILE A N 1
ATOM 709 C CA . ILE A 1 92 ? 31.823 40.561 7.577 1.00 14.05 91 ILE A CA 1
ATOM 710 C C . ILE A 1 92 ? 32.435 39.221 7.914 1.00 14.03 91 ILE A C 1
ATOM 711 O O . ILE A 1 92 ? 31.795 38.191 7.702 1.00 14.85 91 ILE A O 1
ATOM 716 N N . GLN A 1 93 ? 33.679 39.230 8.382 1.00 12.86 92 GLN A N 1
ATOM 717 C CA . GLN A 1 93 ? 34.298 38.028 8.919 1.00 13.25 92 GLN A CA 1
ATOM 718 C C . GLN A 1 93 ? 34.443 38.120 10.423 1.00 12.74 92 GLN A C 1
ATOM 719 O O . GLN A 1 93 ? 34.914 39.127 10.940 1.00 12.27 92 GLN A O 1
ATOM 725 N N . VAL A 1 94 ? 34.072 37.051 11.115 1.00 11.90 93 VAL A N 1
ATOM 726 C CA . VAL A 1 94 ? 34.217 36.985 12.564 1.00 11.73 93 VAL A CA 1
ATOM 727 C C . VAL A 1 94 ? 35.118 35.797 12.912 1.00 11.97 93 VAL A C 1
ATOM 728 O O . VAL A 1 94 ? 34.953 34.707 12.379 1.00 11.23 93 VAL A O 1
ATOM 732 N N . PHE A 1 95 ? 36.096 36.055 13.773 1.00 11.48 94 PHE A N 1
ATOM 733 C CA . PHE A 1 95 ? 37.069 35.064 14.188 1.00 12.22 94 PHE A CA 1
ATOM 734 C C . PHE A 1 95 ? 36.984 34.837 15.681 1.00 12.26 94 PHE A C 1
ATOM 735 O O . PHE A 1 95 ? 36.882 35.794 16.458 1.00 11.72 94 PHE A O 1
ATOM 743 N N . VAL A 1 96 ? 36.998 33.581 16.097 1.00 12.66 95 VAL A N 1
ATOM 744 C CA . VAL A 1 96 ? 37.063 33.304 17.530 1.00 13.63 95 VAL A CA 1
ATOM 745 C C . VAL A 1 96 ? 38.554 33.362 17.882 1.00 13.85 95 VAL A C 1
ATOM 746 O O . VAL A 1 96 ? 39.399 32.777 17.203 1.00 13.33 95 VAL A O 1
ATOM 750 N N . VAL A 1 97 ? 38.862 34.116 18.924 1.00 14.98 96 VAL A N 1
ATOM 751 C CA . VAL A 1 97 ? 40.231 34.355 19.364 1.00 16.25 96 VAL A CA 1
ATOM 752 C C . VAL A 1 97 ? 40.466 33.634 20.691 1.00 17.27 96 VAL A C 1
ATOM 753 O O . VAL A 1 97 ? 39.695 33.788 21.641 1.00 16.34 96 VAL A O 1
ATOM 757 N N . ILE A 1 98 ? 41.522 32.830 20.726 1.00 18.96 97 ILE A N 1
ATOM 758 C CA . ILE A 1 98 ? 41.842 32.001 21.883 1.00 20.35 97 ILE A CA 1
ATOM 759 C C . ILE A 1 98 ? 42.545 32.863 22.925 1.00 22.26 97 ILE A C 1
ATOM 760 O O . ILE A 1 98 ? 43.457 33.599 22.579 1.00 22.69 97 ILE A O 1
ATOM 765 N N . PRO A 1 99 ? 42.099 32.814 24.176 1.00 24.62 98 PRO A N 1
ATOM 766 C CA . PRO A 1 99 ? 42.733 33.599 25.240 1.00 26.52 98 PRO A CA 1
ATOM 767 C C . PRO A 1 99 ? 44.114 33.108 25.621 1.00 28.91 98 PRO A C 1
ATOM 768 O O . PRO A 1 99 ? 44.507 31.975 25.313 1.00 28.13 98 PRO A O 1
ATOM 772 N N . ASP A 1 100 ? 44.838 33.999 26.295 1.00 32.98 99 ASP A N 1
ATOM 773 C CA . ASP A 1 100 ? 46.175 33.735 26.804 1.00 34.16 99 ASP A CA 1
ATOM 774 C C . ASP A 1 100 ? 47.083 33.361 25.645 1.00 35.01 99 ASP A C 1
ATOM 775 O O . ASP A 1 100 ? 47.925 32.468 25.733 1.00 35.21 99 ASP A O 1
ATOM 780 N N . THR A 1 101 ? 46.914 34.118 24.568 1.00 36.50 100 THR A N 1
ATOM 781 C CA . THR A 1 101 ? 47.559 33.836 23.307 1.00 35.94 100 THR A CA 1
ATOM 782 C C . THR A 1 101 ? 48.034 35.115 22.606 1.00 36.08 100 THR A C 1
ATOM 783 O O . THR A 1 101 ? 48.650 35.058 21.542 1.00 35.70 100 THR A O 1
ATOM 787 N N . GLY A 1 102 ? 47.776 36.267 23.220 1.00 36.43 101 GLY A N 1
ATOM 788 C CA . GLY A 1 102 ? 48.151 37.550 22.636 1.00 36.52 101 GLY A CA 1
ATOM 789 C C . GLY A 1 102 ? 47.365 37.850 21.368 1.00 36.69 101 GLY A C 1
ATOM 790 O O . GLY A 1 102 ? 47.842 38.551 20.467 1.00 36.66 101 GLY A O 1
ATOM 791 N N . ASN A 1 103 ? 46.149 37.309 21.305 1.00 37.04 102 ASN A N 1
ATOM 792 C CA . ASN A 1 103 ? 45.279 37.436 20.135 1.00 35.46 102 ASN A CA 1
ATOM 793 C C . ASN A 1 103 ? 45.884 36.813 18.855 1.00 34.28 102 ASN A C 1
ATOM 794 O O . ASN A 1 103 ? 45.401 37.081 17.757 1.00 34.09 102 ASN A O 1
ATOM 799 N N . SER A 1 104 ? 46.919 35.978 18.997 1.00 32.94 103 SER A N 1
ATOM 800 C CA . SER A 1 104 ? 47.608 35.359 17.852 1.00 30.99 103 SER A CA 1
ATOM 801 C C . SER A 1 104 ? 46.981 34.072 17.315 1.00 28.93 103 SER A C 1
ATOM 802 O O .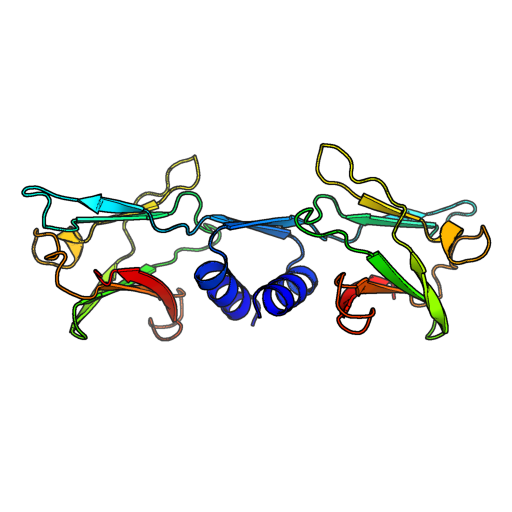 SER A 1 104 ? 47.135 33.752 16.140 1.00 29.01 103 SER A O 1
ATOM 805 N N . GLU A 1 105 ? 46.308 33.320 18.173 1.00 26.74 104 GLU A N 1
ATOM 806 C CA . GLU A 1 105 ? 45.648 32.098 17.739 1.00 23.55 104 GLU A CA 1
ATOM 807 C C . GLU A 1 105 ? 44.166 32.431 17.527 1.00 21.26 104 GLU A C 1
ATOM 808 O O . GLU A 1 105 ? 43.463 32.788 18.468 1.00 20.20 104 GLU A O 1
ATOM 814 N N . GLU A 1 106 ? 43.706 32.342 16.286 1.00 19.27 105 GLU A N 1
ATOM 815 C CA . GLU A 1 106 ? 42.310 32.652 15.989 1.00 17.92 105 GLU A CA 1
ATOM 816 C C . GLU A 1 106 ? 41.807 31.788 14.851 1.00 16.31 105 GLU A C 1
ATOM 817 O O . GLU A 1 106 ? 42.589 31.268 14.050 1.00 16.35 105 GLU A O 1
ATOM 823 N N . TYR A 1 107 ? 40.489 31.642 14.779 1.00 14.92 106 TYR A N 1
ATOM 824 C CA . TYR A 1 107 ? 39.856 30.789 13.784 1.00 13.70 106 TYR A CA 1
ATOM 825 C C . TYR A 1 107 ? 38.605 31.460 13.230 1.00 13.16 106 TYR A C 1
ATOM 826 O O . TYR A 1 107 ? 37.789 31.993 14.001 1.00 12.90 106 TYR A O 1
ATOM 835 N N . ILE A 1 108 ? 38.432 31.416 11.911 1.00 12.87 107 ILE A N 1
ATOM 836 C CA . ILE A 1 108 ? 37.219 31.954 11.296 1.00 13.04 107 ILE A CA 1
ATOM 837 C C . ILE A 1 108 ? 36.026 31.203 11.890 1.00 12.69 107 ILE A C 1
ATOM 838 O O . ILE A 1 108 ? 36.050 29.967 11.991 1.00 12.26 107 ILE A O 1
ATOM 843 N N . ILE A 1 109 ? 34.994 31.931 12.314 1.00 10.96 108 ILE A N 1
ATOM 844 C CA . ILE A 1 109 ? 33.831 31.283 12.892 1.00 11.58 108 ILE A CA 1
ATOM 845 C C . ILE A 1 109 ? 32.516 31.695 12.234 1.00 11.67 108 ILE A C 1
ATOM 846 O O . ILE A 1 109 ? 31.510 31.041 12.437 1.00 13.19 108 ILE A O 1
ATOM 851 N N . ALA A 1 110 ? 32.512 32.756 11.438 1.00 11.35 109 ALA A N 1
ATOM 852 C CA . ALA A 1 110 ? 31.319 33.139 10.675 1.00 12.23 109 ALA A CA 1
ATOM 853 C C . ALA A 1 110 ? 31.699 34.113 9.557 1.00 12.08 109 ALA A C 1
ATOM 854 O O . ALA A 1 110 ? 32.648 34.879 9.714 1.00 12.05 109 ALA A O 1
ATOM 856 N N . GLU A 1 111 ? 30.956 34.090 8.448 1.00 13.59 110 GLU A N 1
ATOM 857 C CA . GLU A 1 111 ? 31.147 35.085 7.399 1.00 13.30 110 GLU A CA 1
ATOM 858 C C . GLU A 1 111 ? 29.814 35.470 6.762 1.00 13.12 110 GLU A C 1
ATOM 859 O O . GLU A 1 111 ? 29.028 34.608 6.372 1.00 13.60 110 GLU A O 1
ATOM 865 N N . TRP A 1 112 ? 29.559 36.772 6.709 1.00 12.93 111 TRP A N 1
ATOM 866 C CA . TRP A 1 112 ? 28.420 37.335 6.032 1.00 14.60 111 TRP A CA 1
ATOM 867 C C . TRP A 1 112 ? 28.912 37.854 4.684 1.00 16.60 111 TRP A C 1
ATOM 868 O O . TRP A 1 112 ? 29.813 38.692 4.621 1.00 15.60 111 TRP A O 1
ATOM 879 N N . LYS A 1 113 ? 28.344 37.323 3.618 1.00 18.75 112 LYS A N 1
ATOM 880 C CA . LYS A 1 113 ? 28.630 37.843 2.288 1.00 21.69 112 LYS A CA 1
ATOM 881 C C . LYS A 1 113 ? 27.394 37.622 1.452 1.00 23.68 112 LYS A C 1
ATOM 882 O O . LYS A 1 113 ? 27.097 36.495 1.042 1.00 24.51 112 LYS A O 1
ATOM 888 N N . LYS A 1 114 ? 26.678 38.708 1.226 1.00 26.48 113 LYS A N 1
ATOM 889 C CA . LYS A 1 114 ? 25.423 38.686 0.536 1.00 29.15 113 LYS A CA 1
ATOM 890 C C . LYS A 1 114 ? 25.589 38.215 -0.870 1.00 30.92 113 LYS A C 1
ATOM 891 O O . LYS A 1 114 ? 26.581 38.511 -1.536 1.00 31.06 113 LYS A O 1
ATOM 897 N N . THR A 1 115 ? 24.575 37.490 -1.308 1.00 33.51 114 THR A N 1
ATOM 898 C CA . THR A 1 115 ? 24.484 37.015 -2.669 1.00 34.75 114 THR A CA 1
ATOM 899 C C . THR A 1 115 ? 23.016 36.693 -2.918 1.00 35.91 114 THR A C 1
ATOM 900 O O . THR A 1 115 ? 22.275 36.373 -1.973 1.00 37.33 114 THR A O 1
ATOM 905 N N . SER B 1 2 ? 45.689 20.569 16.659 1.00 19.77 1 SER B N 1
ATOM 906 C CA . SER B 1 2 ? 45.431 20.583 18.122 1.00 17.98 1 SER B CA 1
ATOM 907 C C . SER B 1 2 ? 43.950 20.368 18.350 1.00 17.78 1 SER B C 1
ATOM 908 O O . SER B 1 2 ? 43.169 20.531 17.414 1.00 17.20 1 SER B O 1
ATOM 911 N N . ALA B 1 3 ? 43.575 19.905 19.539 1.00 16.87 2 ALA B N 1
ATOM 912 C CA . ALA B 1 3 ? 42.161 19.821 19.902 1.00 16.13 2 ALA B CA 1
ATOM 913 C C . ALA B 1 3 ? 41.405 21.112 19.611 1.00 15.41 2 ALA B C 1
ATOM 914 O O . ALA B 1 3 ? 40.278 21.088 19.118 1.00 14.56 2 ALA B O 1
ATOM 916 N N . THR B 1 4 ? 42.018 22.234 19.952 1.00 15.22 3 THR B N 1
ATOM 917 C CA . THR B 1 4 ? 41.391 23.526 19.766 1.00 14.31 3 THR B CA 1
ATOM 918 C C . THR B 1 4 ? 41.194 23.813 18.295 1.00 13.68 3 THR B C 1
ATOM 919 O O . THR B 1 4 ? 40.111 24.227 17.861 1.00 13.01 3 THR B O 1
ATOM 923 N N . SER B 1 5 ? 42.231 23.568 17.505 1.00 12.92 4 SER B N 1
ATOM 924 C CA . SER B 1 5 ? 42.114 23.823 16.074 1.00 12.63 4 SER B CA 1
ATOM 925 C C . SER B 1 5 ? 41.042 22.939 15.427 1.00 11.99 4 SER B C 1
ATOM 926 O O . SER B 1 5 ? 40.232 23.408 14.613 1.00 11.15 4 SER B O 1
ATOM 929 N N . LEU B 1 6 ? 41.045 21.652 15.755 1.00 11.62 5 LEU B N 1
ATOM 930 C CA . LEU B 1 6 ? 40.036 20.744 15.224 1.00 10.95 5 LEU B CA 1
ATOM 931 C C . LEU B 1 6 ? 38.633 21.207 15.621 1.00 10.05 5 LEU B C 1
ATOM 932 O O . LEU B 1 6 ? 37.713 21.115 14.830 1.00 9.60 5 LEU B O 1
ATOM 937 N N . THR B 1 7 ? 38.482 21.669 16.858 1.00 9.83 6 THR B N 1
ATOM 938 C CA . THR B 1 7 ? 37.187 22.108 17.359 1.00 10.01 6 THR B CA 1
ATOM 939 C C . THR B 1 7 ? 36.616 23.197 16.490 1.00 10.19 6 THR B C 1
ATOM 940 O O . THR B 1 7 ? 35.478 23.121 16.047 1.00 10.13 6 THR B O 1
ATOM 944 N N . PHE B 1 8 ? 37.416 24.217 16.232 1.00 10.95 7 PHE B N 1
ATOM 945 C CA . PHE B 1 8 ? 36.898 25.372 15.532 1.00 10.37 7 PHE B CA 1
ATOM 946 C C . PHE B 1 8 ? 36.909 25.194 14.025 1.00 10.94 7 PHE B C 1
ATOM 947 O O . PHE B 1 8 ? 36.103 25.820 13.353 1.00 11.93 7 PHE B O 1
ATOM 955 N N . GLN B 1 9 ? 37.767 24.329 13.489 1.00 11.93 8 GLN B N 1
ATOM 956 C CA . GLN B 1 9 ? 37.647 24.010 12.067 1.00 11.34 8 GLN B CA 1
ATOM 957 C C . GLN B 1 9 ? 36.316 23.286 11.855 1.00 10.37 8 GLN B C 1
ATOM 958 O O . GLN B 1 9 ? 35.580 23.546 10.908 1.00 10.98 8 GLN B O 1
ATOM 964 N N . LEU B 1 10 ? 36.006 22.360 12.758 1.00 10.06 9 LEU B N 1
ATOM 965 C CA . LEU B 1 10 ? 34.757 21.608 12.648 1.00 9.71 9 LEU B CA 1
ATOM 966 C C . LEU B 1 10 ? 33.552 22.498 12.880 1.00 9.33 9 LEU B C 1
ATOM 967 O O . LEU B 1 10 ? 32.566 22.409 12.160 1.00 10.21 9 LEU B O 1
ATOM 972 N N . ALA B 1 11 ? 33.618 23.376 13.874 1.00 9.78 10 ALA B N 1
ATOM 973 C CA . ALA B 1 11 ? 32.476 24.246 14.138 1.00 9.75 10 ALA B CA 1
ATOM 974 C C . ALA B 1 11 ? 32.145 25.126 12.919 1.00 9.57 10 ALA B C 1
ATOM 975 O O . ALA B 1 11 ? 30.982 25.275 12.554 1.00 8.63 10 ALA B O 1
ATOM 977 N N . TYR B 1 12 ? 33.155 25.688 12.269 1.00 9.75 11 TYR B N 1
ATOM 978 C CA . TYR B 1 12 ? 32.885 26.566 11.136 1.00 10.72 11 TYR B CA 1
ATOM 979 C C . TYR B 1 12 ? 32.250 25.801 9.987 1.00 11.09 11 TYR B C 1
ATOM 980 O O . TYR B 1 12 ? 31.380 26.310 9.272 1.00 11.19 11 TYR B O 1
ATOM 989 N N . LEU B 1 13 ? 32.672 24.556 9.823 1.00 12.21 12 LEU B N 1
ATOM 990 C CA . LEU B 1 13 ? 32.179 23.730 8.742 1.00 12.45 12 LEU B CA 1
ATOM 991 C C . LEU B 1 13 ? 30.767 23.156 8.956 1.00 12.37 12 LEU B C 1
ATOM 992 O O . LEU B 1 13 ? 29.914 23.302 8.071 1.00 13.09 12 LEU B O 1
ATOM 997 N N . VAL B 1 14 ? 30.514 22.525 10.103 1.00 12.47 13 VAL B N 1
ATOM 998 C CA . VAL B 1 14 ? 29.256 21.805 10.335 1.00 12.51 13 VAL B CA 1
ATOM 999 C C . VAL B 1 14 ? 28.273 22.541 11.237 1.00 12.00 13 VAL B C 1
ATOM 1000 O O . VAL B 1 14 ? 27.106 22.172 11.319 1.00 11.68 13 VAL B O 1
ATOM 1004 N N . LYS B 1 15 ? 28.775 23.558 11.917 1.00 11.40 14 LYS B N 1
ATOM 1005 C CA . LYS B 1 15 ? 27.991 24.459 12.764 1.00 11.19 14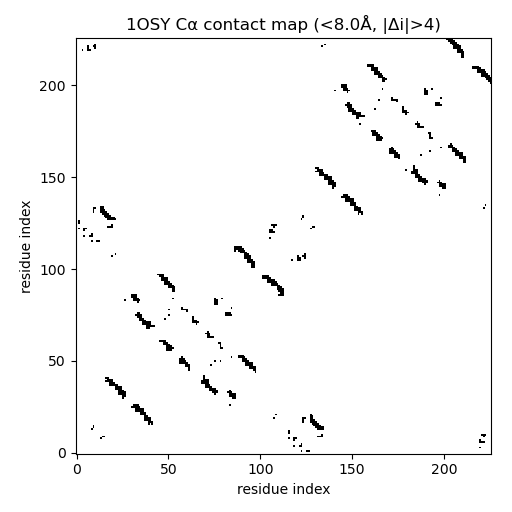 LYS B CA 1
ATOM 1006 C C . LYS B 1 15 ? 27.549 23.850 14.104 1.00 10.98 14 LYS B C 1
ATOM 1007 O O . LYS B 1 15 ? 27.795 24.432 15.165 1.00 10.55 14 LYS B O 1
ATOM 1013 N N . LYS B 1 16 ? 26.914 22.684 14.069 1.00 10.86 15 LYS B N 1
ATOM 1014 C CA . LYS B 1 16 ? 26.282 22.127 15.256 1.00 12.66 15 LYS B CA 1
ATOM 1015 C C . LYS B 1 16 ? 26.637 20.640 15.355 1.00 12.47 15 LYS B C 1
ATOM 1016 O O . LYS B 1 16 ? 26.526 19.913 14.363 1.00 13.03 15 LYS B O 1
ATOM 1022 N N . ILE B 1 17 ? 27.094 20.207 16.526 1.00 13.16 16 ILE B N 1
ATOM 1023 C CA . ILE B 1 17 ? 27.368 18.784 16.760 1.00 12.11 16 ILE B CA 1
ATOM 1024 C C . ILE B 1 17 ? 27.276 18.487 18.258 1.00 12.09 16 ILE B C 1
ATOM 1025 O O . ILE B 1 17 ? 27.516 19.360 19.098 1.00 11.30 16 ILE B O 1
ATOM 1030 N N . ASP B 1 18 ? 26.903 17.257 18.587 1.00 11.37 17 ASP B N 1
ATOM 1031 C CA . ASP B 1 18 ? 26.701 16.850 19.977 1.00 11.97 17 ASP B CA 1
ATOM 1032 C C . ASP B 1 18 ? 27.026 15.373 20.040 1.00 11.79 17 ASP B C 1
ATOM 1033 O O . ASP B 1 18 ? 26.246 14.552 19.554 1.00 12.85 17 ASP B O 1
ATOM 1038 N N . PHE B 1 19 ? 28.190 15.029 20.566 1.00 10.57 18 PHE B N 1
ATOM 1039 C CA . PHE B 1 19 ? 28.552 13.620 20.686 1.00 10.47 18 PHE B CA 1
ATOM 1040 C C . PHE B 1 19 ? 29.281 13.324 21.983 1.00 9.72 18 PHE B C 1
ATOM 1041 O O . PHE B 1 19 ? 29.760 14.220 22.691 1.00 10.09 18 PHE B O 1
ATOM 1049 N N . ASP B 1 20 ? 29.326 12.041 22.306 1.00 9.08 19 ASP B N 1
ATOM 1050 C CA . ASP B 1 20 ? 30.050 11.562 23.459 1.00 9.72 19 ASP B CA 1
ATOM 1051 C C . ASP B 1 20 ? 30.543 10.155 23.160 1.00 9.57 19 ASP B C 1
ATOM 1052 O O . ASP B 1 20 ? 29.765 9.177 23.218 1.00 10.53 19 ASP B O 1
ATOM 1057 N N . TYR B 1 21 ? 31.830 10.085 22.813 1.00 9.01 20 TYR B N 1
ATOM 1058 C CA . TYR B 1 21 ? 32.505 8.831 22.518 1.00 8.11 20 TYR B CA 1
ATOM 1059 C C . TYR B 1 21 ? 33.453 8.446 23.657 1.00 7.82 20 TYR B C 1
ATOM 1060 O O . TYR B 1 21 ? 34.453 7.777 23.416 1.00 8.72 20 TYR B O 1
ATOM 1069 N N . THR B 1 22 ? 33.128 8.834 24.892 1.00 8.34 21 THR B N 1
ATOM 1070 C CA . THR B 1 22 ? 33.897 8.365 26.046 1.00 8.81 21 THR B CA 1
ATOM 1071 C C . THR B 1 22 ? 33.804 6.831 26.040 1.00 9.35 21 THR B C 1
ATOM 1072 O O . THR B 1 22 ? 32.692 6.291 26.011 1.00 9.22 21 THR B O 1
ATOM 1076 N N . PRO B 1 23 ? 34.922 6.111 26.025 1.00 9.19 22 PRO B N 1
ATOM 1077 C CA . PRO B 1 23 ? 34.844 4.647 25.905 1.00 9.50 22 PRO B CA 1
ATOM 1078 C C . PRO B 1 23 ? 34.616 3.930 27.227 1.00 10.16 22 PRO B C 1
ATOM 1079 O O . PRO B 1 23 ? 35.520 3.898 28.070 1.00 10.91 22 PRO B O 1
ATOM 1083 N N . ASN B 1 24 ? 33.413 3.394 27.413 1.00 10.40 23 ASN B N 1
ATOM 1084 C CA . ASN B 1 24 ? 33.082 2.645 28.614 1.00 10.53 23 ASN B CA 1
ATOM 1085 C C . ASN B 1 24 ? 33.228 1.143 28.312 1.00 9.85 23 ASN B C 1
ATOM 1086 O O . ASN B 1 24 ? 32.489 0.595 27.483 1.00 10.11 23 ASN B O 1
ATOM 1091 N N . TRP B 1 25 ? 34.208 0.502 28.942 1.00 8.96 24 TRP B N 1
ATOM 1092 C CA . TRP B 1 25 ? 34.524 -0.899 28.684 1.00 8.99 24 TRP B CA 1
ATOM 1093 C C . TRP B 1 25 ? 33.806 -1.771 29.715 1.00 10.09 24 TRP B C 1
ATOM 1094 O O . TRP B 1 25 ? 34.024 -1.610 30.922 1.00 11.35 24 TRP B O 1
ATOM 1105 N N . GLY B 1 26 ? 32.931 -2.655 29.234 1.00 10.43 25 GLY B N 1
ATOM 1106 C CA . GLY B 1 26 ? 32.143 -3.516 30.098 1.00 9.95 25 GLY B CA 1
ATOM 1107 C C . GLY B 1 26 ? 32.749 -4.894 30.176 1.00 10.10 25 GLY B C 1
ATOM 1108 O O . GLY B 1 26 ? 33.220 -5.444 29.184 1.00 10.44 25 GLY B O 1
ATOM 1109 N N . ARG B 1 27 ? 32.721 -5.470 31.372 1.00 9.91 26 ARG B N 1
ATOM 1110 C CA . ARG B 1 27 ? 33.393 -6.738 31.594 1.00 10.74 26 ARG B CA 1
ATOM 1111 C C . ARG B 1 27 ? 32.431 -7.898 31.604 1.00 11.12 26 ARG B C 1
ATOM 1112 O O . ARG B 1 27 ? 31.227 -7.721 31.802 1.00 11.55 26 ARG B O 1
ATOM 1120 N N . GLY B 1 28 ? 32.990 -9.082 31.405 1.00 10.76 27 GLY B N 1
ATOM 1121 C CA . GLY B 1 28 ? 32.203 -10.305 31.337 1.00 11.53 27 GLY B CA 1
ATOM 1122 C C . GLY B 1 28 ? 32.382 -11.170 32.553 1.00 12.49 27 GLY B C 1
ATOM 1123 O O . GLY B 1 28 ? 32.588 -10.677 33.664 1.00 11.38 27 GLY B O 1
ATOM 1124 N N . THR B 1 29 ? 32.285 -12.468 32.308 1.00 14.02 28 THR B N 1
ATOM 1125 C CA . THR B 1 29 ? 32.361 -13.494 33.325 1.00 14.82 28 THR B CA 1
ATOM 1126 C C . THR B 1 29 ? 33.327 -14.552 32.828 1.00 15.01 28 THR B C 1
ATOM 1127 O O . THR B 1 29 ? 33.037 -15.215 31.838 1.00 15.21 28 THR B O 1
ATOM 1131 N N . PRO B 1 30 ? 34.490 -14.700 33.454 1.00 16.30 29 PRO B N 1
ATOM 1132 C CA . PRO B 1 30 ? 34.948 -13.877 34.569 1.00 16.04 29 PRO B CA 1
ATOM 1133 C C . PRO B 1 30 ? 35.286 -12.472 34.156 1.00 15.67 29 PRO B C 1
ATOM 1134 O O . PRO B 1 30 ? 35.396 -12.161 32.977 1.00 14.52 29 PRO B O 1
ATOM 1138 N N . SER B 1 31 ? 35.477 -11.643 35.164 1.00 15.56 30 SER B N 1
ATOM 1139 C CA . SER B 1 31 ? 35.592 -10.188 34.990 1.00 15.79 30 SER B CA 1
ATOM 1140 C C . SER B 1 31 ? 36.886 -9.718 34.319 1.00 15.13 30 SER B C 1
ATOM 1141 O O . SER B 1 31 ? 37.028 -8.535 33.981 1.00 14.89 30 SER B O 1
ATOM 1144 N N . SER B 1 32 ? 37.813 -10.644 34.117 1.00 15.18 31 SER B N 1
ATOM 1145 C CA . SER B 1 32 ? 39.073 -10.365 33.451 1.00 14.92 31 SER B CA 1
ATOM 1146 C C . SER B 1 32 ? 38.833 -10.220 31.958 1.00 14.13 31 SER B C 1
ATOM 1147 O O . SER B 1 32 ? 39.704 -9.755 31.247 1.00 14.11 31 SER B O 1
ATOM 1150 N N . TYR B 1 33 ? 37.655 -10.629 31.492 1.00 13.25 32 TYR B N 1
ATOM 1151 C CA . TYR B 1 33 ? 37.263 -10.430 30.088 1.00 12.84 32 TYR B CA 1
ATOM 1152 C C . TYR B 1 33 ? 36.533 -9.112 29.846 1.00 11.60 32 TYR B C 1
ATOM 1153 O O . TYR B 1 33 ? 35.685 -8.695 30.647 1.00 10.60 32 TYR B O 1
ATOM 1162 N N . ILE B 1 34 ? 36.880 -8.444 28.745 1.00 10.45 33 ILE B N 1
ATOM 1163 C CA . ILE B 1 34 ? 36.165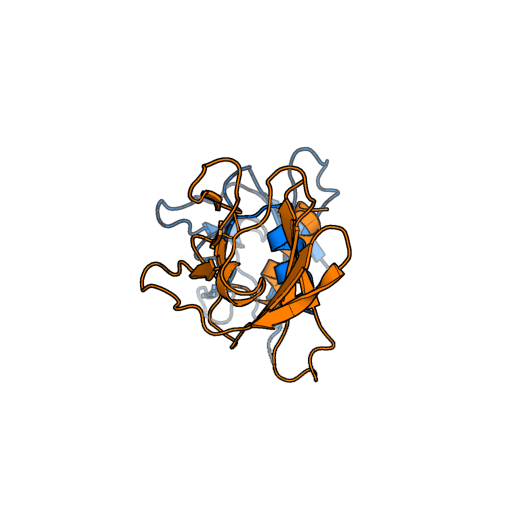 -7.242 28.298 1.00 10.39 33 ILE B CA 1
ATOM 1164 C C . ILE B 1 34 ? 35.178 -7.715 27.237 1.00 9.65 33 ILE B C 1
ATOM 1165 O O . ILE B 1 34 ? 35.595 -8.249 26.202 1.00 8.88 33 ILE B O 1
ATOM 1170 N N . ASP B 1 35 ? 33.883 -7.580 27.498 1.00 9.91 34 ASP B N 1
ATOM 1171 C CA . ASP B 1 35 ? 32.857 -8.063 26.583 1.00 9.11 34 ASP B CA 1
ATOM 1172 C C . ASP B 1 35 ? 32.306 -7.017 25.640 1.00 9.26 34 ASP B C 1
ATOM 1173 O O . ASP B 1 35 ? 31.726 -7.362 24.616 1.00 8.27 34 ASP B O 1
ATOM 1178 N N . ASN B 1 36 ? 32.465 -5.740 25.959 1.00 9.55 35 ASN B N 1
ATOM 1179 C CA . ASN B 1 36 ? 31.791 -4.730 25.152 1.00 8.99 35 ASN B CA 1
ATOM 1180 C C . ASN B 1 36 ? 32.351 -3.341 25.400 1.00 9.17 35 ASN B C 1
ATOM 1181 O O . ASN B 1 36 ? 33.129 -3.115 26.332 1.00 9.29 35 ASN B O 1
ATOM 1186 N N . LEU B 1 37 ? 31.917 -2.413 24.552 1.00 9.41 36 LEU B N 1
ATOM 1187 C CA . LEU B 1 37 ? 32.345 -1.026 24.581 1.00 9.12 36 LEU B CA 1
ATOM 1188 C C . LEU B 1 37 ? 31.099 -0.186 24.369 1.00 9.10 36 LEU B C 1
ATOM 1189 O O . LEU B 1 37 ? 30.382 -0.391 23.385 1.00 8.92 36 LEU B O 1
ATOM 1194 N N . THR B 1 38 ? 30.824 0.737 25.279 1.00 9.13 37 THR B N 1
ATOM 1195 C CA . THR B 1 38 ? 29.653 1.596 25.151 1.00 8.93 37 THR B CA 1
ATOM 1196 C C . THR B 1 38 ? 30.041 3.056 25.034 1.00 8.89 37 THR B C 1
ATOM 1197 O O . THR B 1 38 ? 30.857 3.557 25.814 1.00 8.97 37 THR B O 1
ATOM 1201 N N . PHE B 1 39 ? 29.450 3.724 24.042 1.00 7.97 38 PHE B N 1
ATOM 1202 C CA . PHE B 1 39 ? 29.584 5.161 23.853 1.00 8.58 38 PHE B CA 1
ATOM 1203 C C . PHE B 1 39 ? 28.269 5.844 24.273 1.00 8.73 38 PHE B C 1
ATOM 1204 O O . PHE B 1 39 ? 27.216 5.431 23.811 1.00 9.98 38 PHE B O 1
ATOM 1212 N N . PRO B 1 40 ? 28.293 6.842 25.163 1.00 8.76 39 PRO B N 1
ATOM 1213 C CA . PRO B 1 40 ? 27.036 7.460 25.636 1.00 8.86 39 PRO B CA 1
ATOM 1214 C C . PRO B 1 40 ? 26.209 8.230 24.627 1.00 9.13 39 PRO B C 1
ATOM 1215 O O . PRO B 1 40 ? 24.991 8.328 24.796 1.00 8.44 39 PRO B O 1
ATOM 1219 N N . LYS B 1 41 ? 26.834 8.794 23.602 1.00 9.49 40 LYS B N 1
ATOM 1220 C CA . LYS B 1 41 ? 26.061 9.548 22.618 1.00 9.43 40 LYS B CA 1
ATOM 1221 C C . LYS B 1 41 ? 26.748 9.529 21.265 1.00 9.14 40 LYS B C 1
ATOM 1222 O O . LYS B 1 41 ? 27.597 10.355 20.962 1.00 9.57 40 LYS B O 1
ATOM 1228 N N . VAL B 1 42 ? 26.393 8.544 20.458 1.00 9.12 41 VAL B N 1
ATOM 1229 C CA . VAL B 1 42 ? 26.969 8.438 19.131 1.00 9.08 41 VAL B CA 1
ATOM 1230 C C . VAL B 1 42 ? 26.243 9.323 18.136 1.00 9.87 41 VAL B C 1
ATOM 1231 O O . VAL B 1 42 ? 25.107 9.759 18.350 1.00 9.30 41 VAL B O 1
ATOM 1235 N N . LEU B 1 43 ? 26.907 9.582 17.022 1.00 10.23 42 LEU B N 1
ATOM 1236 C CA . LEU B 1 43 ? 26.261 10.288 15.932 1.00 11.90 42 LEU B CA 1
ATOM 1237 C C . LEU B 1 43 ? 25.303 9.312 15.257 1.00 13.53 42 LEU B C 1
ATOM 1238 O O . LEU B 1 43 ? 25.559 8.103 15.208 1.00 13.30 42 LEU B O 1
ATOM 1243 N N . THR B 1 44 ? 24.203 9.824 14.717 1.00 16.10 43 THR B N 1
ATOM 1244 C CA . THR B 1 44 ? 23.223 8.949 14.082 1.00 17.45 43 THR B CA 1
ATOM 1245 C C . THR B 1 44 ? 22.842 9.433 12.691 1.00 18.34 43 THR B C 1
ATOM 1246 O O . THR B 1 44 ? 21.866 8.947 12.117 1.00 18.70 43 THR B O 1
ATOM 1250 N N . ASP B 1 45 ? 23.614 10.367 12.148 1.00 18.36 44 ASP B N 1
ATOM 1251 C CA . ASP B 1 45 ? 23.349 10.867 10.776 1.00 19.37 44 ASP B CA 1
ATOM 1252 C C . ASP B 1 45 ? 23.632 9.875 9.640 1.00 20.76 44 ASP B C 1
ATOM 1253 O O . ASP B 1 45 ? 23.120 10.045 8.516 1.00 20.73 44 ASP B O 1
ATOM 1258 N N . LYS B 1 46 ? 24.451 8.858 9.910 1.00 22.30 45 LYS B N 1
ATOM 1259 C CA . LYS B 1 46 ? 24.845 7.850 8.930 1.00 22.65 45 LYS B CA 1
ATOM 1260 C C . LYS B 1 46 ? 24.790 6.500 9.640 1.00 23.32 45 LYS B C 1
ATOM 1261 O O . LYS B 1 46 ? 24.775 6.441 10.878 1.00 23.05 45 LYS B O 1
ATOM 1267 N N . LYS B 1 47 ? 24.771 5.425 8.856 1.00 24.20 46 LYS B N 1
ATOM 1268 C CA . LYS B 1 47 ? 24.712 4.075 9.398 1.00 23.77 46 LYS B CA 1
ATOM 1269 C C . LYS B 1 47 ? 26.127 3.598 9.655 1.00 22.13 46 LYS B C 1
ATOM 1270 O O . LYS B 1 47 ? 26.717 2.916 8.828 1.00 23.19 46 LYS B O 1
ATOM 1276 N N . TYR B 1 48 ? 26.678 3.932 10.814 1.00 21.82 47 TYR B N 1
ATOM 1277 C CA . TYR B 1 48 ? 28.065 3.580 11.084 1.00 17.30 47 TYR B CA 1
ATOM 1278 C C . TYR B 1 48 ? 28.239 2.119 11.467 1.00 15.49 47 TYR B C 1
ATOM 1279 O O . TYR B 1 48 ? 27.349 1.501 12.055 1.00 15.48 47 TYR B O 1
ATOM 1288 N N . SER B 1 49 ? 29.376 1.550 11.086 1.00 12.97 48 SER B N 1
ATOM 1289 C CA . SER B 1 49 ? 29.731 0.219 11.553 1.00 12.31 48 SER B CA 1
ATOM 1290 C C . SER B 1 49 ? 31.064 0.343 12.277 1.00 10.66 48 SER B C 1
ATOM 1291 O O . SER B 1 49 ? 31.687 1.401 12.295 1.00 9.38 48 SER B O 1
ATOM 1294 N N . TYR B 1 50 ? 31.478 -0.754 12.890 1.00 9.05 49 TYR B N 1
ATOM 1295 C CA . TYR B 1 50 ? 32.700 -0.772 13.663 1.00 8.64 49 TYR B CA 1
ATOM 1296 C C . TYR B 1 50 ? 33.542 -1.997 13.338 1.00 8.84 49 TYR B C 1
ATOM 1297 O O . TYR B 1 50 ? 33.035 -3.120 13.301 1.00 8.75 49 TYR B O 1
ATOM 1306 N N . ARG B 1 51 ? 34.838 -1.764 13.149 1.00 8.80 50 ARG B N 1
ATOM 1307 C CA . ARG B 1 51 ? 35.811 -2.821 12.915 1.00 8.50 50 ARG B CA 1
ATOM 1308 C C . ARG B 1 51 ? 36.627 -2.987 14.186 1.00 8.77 50 ARG B C 1
ATOM 1309 O O . ARG B 1 51 ? 37.063 -2.001 14.787 1.00 8.89 50 ARG B O 1
ATOM 1317 N N . VAL B 1 52 ? 36.797 -4.230 14.609 1.00 9.25 51 VAL B N 1
ATOM 1318 C CA . VAL B 1 52 ? 37.467 -4.543 15.860 1.00 9.05 51 VAL B CA 1
ATOM 1319 C C . VAL B 1 52 ? 38.729 -5.378 15.614 1.00 9.31 51 VAL B C 1
ATOM 1320 O O . VAL B 1 52 ? 38.692 -6.344 14.865 1.00 9.58 51 VAL B O 1
ATOM 1324 N N . VAL B 1 53 ? 39.827 -5.004 16.274 1.00 8.69 52 VAL B N 1
ATOM 1325 C CA . VAL B 1 53 ? 41.136 -5.638 16.112 1.00 8.61 52 VAL B CA 1
ATOM 1326 C C . VAL B 1 53 ? 41.680 -6.010 17.490 1.00 8.96 52 VAL B C 1
ATOM 1327 O O . VAL B 1 53 ? 41.759 -5.166 18.367 1.00 9.37 52 VAL B O 1
ATOM 1331 N N . VAL B 1 54 ? 42.050 -7.276 17.677 1.00 8.28 53 VAL B N 1
ATOM 1332 C CA . VAL B 1 54 ? 42.521 -7.758 18.973 1.00 9.11 53 VAL B CA 1
ATOM 1333 C C . VAL B 1 54 ? 43.965 -8.214 18.850 1.00 9.11 53 VAL B C 1
ATOM 1334 O O . VAL B 1 54 ? 44.254 -9.170 18.105 1.00 9.06 53 VAL B O 1
ATOM 1338 N N . ASN B 1 55 ? 44.873 -7.543 19.563 1.00 8.85 54 ASN B N 1
ATOM 1339 C CA . ASN B 1 55 ? 46.310 -7.827 19.435 1.00 9.61 54 ASN B CA 1
ATOM 1340 C C . ASN B 1 55 ? 46.747 -7.870 17.956 1.00 10.26 54 ASN B C 1
ATOM 1341 O O . ASN B 1 55 ? 47.522 -8.745 17.548 1.00 11.02 54 ASN B O 1
ATOM 1346 N N . GLY B 1 56 ? 46.238 -6.928 17.168 1.00 10.54 55 GLY B N 1
ATOM 1347 C CA . GLY B 1 56 ? 46.575 -6.793 15.760 1.00 9.95 55 GLY B CA 1
ATOM 1348 C C . GLY B 1 56 ? 45.844 -7.707 14.792 1.00 9.84 55 GLY B C 1
ATOM 1349 O O . GLY B 1 56 ? 45.998 -7.522 13.579 1.00 9.89 55 GLY B O 1
ATOM 1350 N N . SER B 1 57 ? 45.036 -8.629 15.310 1.00 9.14 56 SER B N 1
ATOM 1351 C CA . SER B 1 57 ? 44.226 -9.538 14.506 1.00 9.52 56 SER B CA 1
ATOM 1352 C C . SER B 1 57 ? 42.858 -8.888 14.232 1.00 9.17 56 SER B C 1
ATOM 1353 O O . SER B 1 57 ? 42.065 -8.653 15.148 1.00 8.64 56 SER B O 1
ATOM 1356 N N . ASP B 1 58 ? 42.613 -8.558 12.976 1.00 9.04 57 ASP B N 1
ATOM 1357 C CA . ASP B 1 58 ? 41.358 -7.950 12.530 1.00 8.46 57 ASP B CA 1
ATOM 1358 C C . ASP B 1 58 ? 40.201 -8.950 12.628 1.00 8.72 57 ASP B C 1
ATOM 1359 O O . ASP B 1 58 ? 40.218 -10.003 11.966 1.00 8.92 57 ASP B O 1
ATOM 1364 N N . LEU B 1 59 ? 39.217 -8.665 13.478 1.00 9.29 58 LEU B N 1
ATOM 1365 C CA . LEU B 1 59 ? 38.021 -9.508 13.542 1.00 9.33 58 LEU B CA 1
ATOM 1366 C C . LEU B 1 59 ? 36.897 -9.037 12.608 1.00 9.41 58 LEU B C 1
ATOM 1367 O O . LEU B 1 59 ? 35.797 -9.607 12.608 1.00 10.79 58 LEU B O 1
ATOM 1372 N N . GLY B 1 60 ? 37.166 -8.006 11.826 1.00 9.53 59 GLY B N 1
ATOM 1373 C CA . GLY B 1 60 ? 36.245 -7.517 10.815 1.00 9.73 59 GLY B CA 1
ATOM 1374 C C . GLY B 1 60 ? 35.209 -6.570 11.375 1.00 9.94 59 GLY B C 1
ATOM 1375 O O . GLY B 1 60 ? 35.355 -6.046 12.482 1.00 9.32 59 GLY 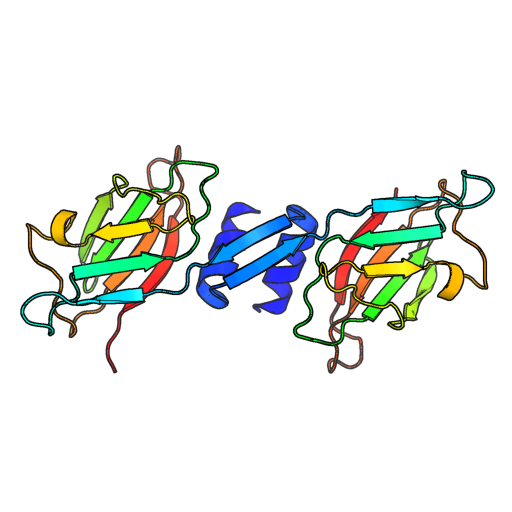B O 1
ATOM 1376 N N . VAL B 1 61 ? 34.133 -6.407 10.614 1.00 10.86 60 VAL B N 1
ATOM 1377 C CA . VAL B 1 61 ? 33.165 -5.356 10.840 1.00 11.57 60 VAL B CA 1
ATOM 1378 C C . VAL B 1 61 ? 31.806 -5.894 11.230 1.00 11.41 60 VAL B C 1
ATOM 1379 O O . VAL B 1 61 ? 31.409 -7.016 10.849 1.00 11.80 60 VAL B O 1
ATOM 1383 N N . GLU B 1 62 ? 31.090 -5.084 11.998 1.00 10.41 61 GLU B N 1
ATOM 1384 C CA . GLU B 1 62 ? 29.728 -5.416 12.391 1.00 11.68 61 GLU B CA 1
ATOM 1385 C C . GLU B 1 62 ? 28.994 -4.105 12.643 1.00 12.02 61 GLU B C 1
ATOM 1386 O O . GLU B 1 62 ? 29.616 -3.087 12.944 1.00 10.24 61 GLU B O 1
ATOM 1392 N N . SER B 1 63 ? 27.673 -4.129 12.540 1.00 13.34 62 SER B N 1
ATOM 1393 C CA . SER B 1 63 ? 26.908 -2.919 12.741 1.00 13.52 62 SER B CA 1
ATOM 1394 C C . SER B 1 63 ? 25.631 -3.142 13.513 1.00 13.46 62 SER B C 1
ATOM 1395 O O . SER B 1 63 ? 24.940 -2.159 13.807 1.00 14.34 62 SER B O 1
ATOM 1398 N N . ASN B 1 64 ? 25.333 -4.389 13.869 1.00 12.74 63 ASN B N 1
ATOM 1399 C CA . ASN B 1 64 ? 24.037 -4.692 14.474 1.00 14.23 63 ASN B CA 1
ATOM 1400 C C . ASN B 1 64 ? 24.089 -4.438 15.971 1.00 13.99 63 ASN B C 1
ATOM 1401 O O . ASN B 1 64 ? 24.093 -5.385 16.770 1.00 13.96 63 ASN B O 1
ATOM 1406 N N . PHE B 1 65 ? 24.126 -3.143 16.308 1.00 13.92 64 PHE B N 1
ATOM 1407 C CA . PHE B 1 65 ? 24.126 -2.622 17.673 1.00 12.95 64 PHE B CA 1
ATOM 1408 C C . PHE B 1 65 ? 23.135 -1.462 17.777 1.00 12.85 64 PHE B C 1
ATOM 1409 O O . PHE B 1 65 ? 23.282 -0.433 17.128 1.00 12.07 64 PHE B O 1
ATOM 1417 N N . ALA B 1 66 ? 22.124 -1.637 18.613 1.00 13.52 65 ALA B N 1
ATOM 1418 C CA . ALA B 1 66 ? 21.038 -0.677 18.719 1.00 13.11 65 ALA B CA 1
ATOM 1419 C C . ALA B 1 66 ? 21.554 0.641 19.215 1.00 13.59 65 ALA B C 1
ATOM 1420 O O . ALA B 1 66 ? 22.471 0.668 20.026 1.00 13.52 65 ALA B O 1
ATOM 1422 N N . VAL B 1 67 ? 20.985 1.727 18.716 1.00 13.44 66 VAL B N 1
ATOM 1423 C CA . VAL B 1 67 ? 21.223 3.015 19.337 1.00 13.23 66 VAL B CA 1
ATOM 1424 C C . VAL B 1 67 ? 20.007 3.276 20.232 1.00 13.98 66 VAL B C 1
ATOM 1425 O O . VAL B 1 67 ? 18.860 3.239 19.765 1.00 14.47 66 VAL B O 1
ATOM 1429 N N . THR B 1 68 ? 20.241 3.517 21.512 1.00 13.83 67 THR B N 1
ATOM 1430 C CA . THR B 1 68 ? 19.134 3.762 22.438 1.00 15.29 67 THR B CA 1
ATOM 1431 C C . THR B 1 68 ? 18.644 5.220 22.269 1.00 16.76 67 THR B C 1
ATOM 1432 O O . THR B 1 68 ? 19.300 6.037 21.642 1.00 16.95 67 THR B O 1
ATOM 1436 N N . PRO B 1 69 ? 17.459 5.547 22.766 1.00 20.60 68 PRO B N 1
ATOM 1437 C CA . PRO B 1 69 ? 16.921 6.907 22.635 1.00 20.58 68 PRO B CA 1
ATOM 1438 C C . PRO B 1 69 ? 17.814 8.029 23.188 1.00 21.33 68 PRO B C 1
ATOM 1439 O O . PRO B 1 69 ? 17.759 9.162 22.687 1.00 21.25 68 PRO B O 1
ATOM 1443 N N . SER B 1 70 ? 18.616 7.701 24.199 1.00 22.75 69 SER B N 1
ATOM 1444 C CA . SER B 1 70 ? 19.587 8.608 24.826 1.00 21.20 69 SER B CA 1
ATOM 1445 C C . SER B 1 70 ? 20.769 8.877 23.909 1.00 20.23 69 SER B C 1
ATOM 1446 O O . SER B 1 70 ? 21.553 9.820 24.111 1.00 20.71 69 SER B O 1
ATOM 1449 N N . GLY B 1 71 ? 20.897 8.016 22.908 1.00 18.48 70 GLY B N 1
ATOM 1450 C CA . GLY B 1 71 ? 21.923 8.132 21.904 1.00 15.60 70 GLY B CA 1
ATOM 1451 C C . GLY B 1 71 ? 23.049 7.151 22.179 1.00 13.15 70 GLY B C 1
ATOM 1452 O O . GLY B 1 71 ? 24.061 7.186 21.524 1.00 12.69 70 GLY B O 1
ATOM 1453 N N . GLY B 1 72 ? 22.876 6.276 23.162 1.00 10.24 71 GLY B N 1
ATOM 1454 C CA . GLY B 1 72 ? 23.942 5.354 23.525 1.00 10.32 71 GLY B CA 1
ATOM 1455 C C . GLY B 1 72 ? 24.044 4.180 22.570 1.00 10.01 71 GLY B C 1
ATOM 1456 O O . GLY B 1 72 ? 23.067 3.830 21.893 1.00 9.06 71 GLY B O 1
ATOM 1457 N N . GLN B 1 73 ? 25.221 3.567 22.513 1.00 9.21 72 GLN B N 1
ATOM 1458 C CA . GLN B 1 73 ? 25.427 2.402 21.654 1.00 9.07 72 GLN B CA 1
ATOM 1459 C C . GLN B 1 73 ? 26.482 1.500 22.251 1.00 8.92 72 GLN B C 1
ATOM 1460 O O . GLN B 1 73 ? 27.562 1.958 22.606 1.00 9.57 72 GLN B O 1
ATOM 1466 N N . THR B 1 74 ? 26.154 0.216 22.363 1.00 8.86 73 THR B N 1
ATOM 1467 C CA . THR B 1 74 ? 27.059 -0.781 22.906 1.00 9.09 73 THR B CA 1
ATOM 1468 C C . THR B 1 74 ? 27.509 -1.748 21.809 1.00 9.41 73 THR B C 1
ATOM 1469 O O . THR B 1 74 ? 26.680 -2.437 21.200 1.00 10.31 73 THR B O 1
ATOM 1473 N N . ILE B 1 75 ? 28.812 -1.757 21.563 1.00 9.66 74 ILE B N 1
ATOM 1474 C CA . ILE B 1 75 ? 29.458 -2.662 20.630 1.00 9.26 74 ILE B CA 1
ATOM 1475 C C . ILE B 1 75 ? 29.779 -3.915 21.441 1.00 8.04 74 ILE B C 1
ATOM 1476 O O . ILE B 1 75 ? 30.553 -3.873 22.389 1.00 8.84 74 ILE B O 1
ATOM 1481 N N . ASN B 1 76 ? 29.117 -5.012 21.103 1.00 8.10 75 ASN B N 1
ATOM 1482 C CA . ASN B 1 76 ? 29.257 -6.266 21.819 1.00 7.89 75 ASN B CA 1
ATOM 1483 C C . ASN B 1 76 ? 30.324 -7.129 21.149 1.00 8.35 75 ASN B C 1
ATOM 1484 O O . ASN B 1 76 ? 30.128 -7.635 20.029 1.00 7.57 75 ASN B O 1
ATOM 1489 N N . PHE B 1 77 ? 31.449 -7.309 21.831 1.00 8.93 76 PHE B N 1
ATOM 1490 C CA . PHE B 1 77 ? 32.572 -8.022 21.228 1.00 9.24 76 PHE B CA 1
ATOM 1491 C C . PHE B 1 77 ? 32.260 -9.502 20.999 1.00 9.01 76 PHE B C 1
ATOM 1492 O O . PHE B 1 77 ? 32.893 -10.149 20.169 1.00 9.14 76 PHE B O 1
ATOM 1500 N N . LEU B 1 78 ? 31.268 -10.038 21.708 1.00 9.74 77 LEU B N 1
ATOM 1501 C CA . LEU B 1 78 ? 30.894 -11.444 21.525 1.00 9.62 77 LEU B CA 1
ATOM 1502 C C . LEU B 1 78 ? 30.400 -11.713 20.077 1.00 9.32 77 LEU B C 1
ATOM 1503 O O . LEU B 1 78 ? 30.481 -12.843 19.574 1.00 10.46 77 LEU B O 1
ATOM 1508 N N . GLN B 1 79 ? 29.907 -10.671 19.415 1.00 9.10 78 GLN B N 1
ATOM 1509 C CA . GLN B 1 79 ? 29.450 -10.748 18.032 1.00 10.10 78 GLN B CA 1
ATOM 1510 C C . GLN B 1 79 ? 30.612 -10.816 17.042 1.00 11.05 78 GLN B C 1
ATOM 1511 O O . GLN B 1 79 ? 30.379 -11.128 15.859 1.00 13.23 78 GLN B O 1
ATOM 1517 N N . TYR B 1 80 ? 31.826 -10.506 17.500 1.00 10.96 79 TYR B N 1
ATOM 1518 C CA . TYR B 1 80 ? 33.026 -10.570 16.654 1.00 12.02 79 TYR B CA 1
ATOM 1519 C C . TYR B 1 80 ? 33.940 -11.728 16.985 1.00 13.56 79 TYR B C 1
ATOM 1520 O O . TYR B 1 80 ? 34.689 -12.190 16.120 1.00 13.49 79 TYR B O 1
ATOM 1529 N N . ASN B 1 81 ? 33.919 -12.162 18.242 1.00 15.17 80 ASN B N 1
ATOM 1530 C CA . ASN B 1 81 ? 34.925 -13.076 18.751 1.00 14.48 80 ASN B CA 1
ATOM 1531 C C . ASN B 1 81 ? 34.352 -14.437 19.084 1.00 14.66 80 ASN B C 1
ATOM 1532 O O . ASN B 1 81 ? 34.712 -15.056 20.083 1.00 13.88 80 ASN B O 1
ATOM 1537 N N . LYS B 1 82 ? 33.412 -14.879 18.257 1.00 15.51 81 LYS B N 1
ATOM 1538 C CA . LYS B 1 82 ? 32.859 -16.233 18.368 1.00 16.46 81 LYS B CA 1
ATOM 1539 C C . LYS B 1 82 ? 32.216 -16.559 19.735 1.00 15.91 81 LYS B C 1
ATOM 1540 O O . LYS B 1 82 ? 32.322 -17.678 20.227 1.00 16.16 81 LYS B O 1
ATOM 1546 N N . GLY B 1 83 ? 31.522 -15.575 20.307 1.00 15.03 82 GLY B N 1
ATOM 1547 C CA . GLY B 1 83 ? 30.735 -15.736 21.512 1.00 15.26 82 GLY B CA 1
ATOM 1548 C C . GLY B 1 83 ? 31.492 -15.553 22.800 1.00 15.69 82 GLY B C 1
ATOM 1549 O O . GLY B 1 83 ? 30.960 -15.833 23.857 1.00 15.34 82 GLY B O 1
ATOM 1550 N N . TYR B 1 84 ? 32.721 -15.052 22.708 1.00 16.90 83 TYR B N 1
ATOM 1551 C CA . TYR B 1 84 ? 33.550 -14.806 23.873 1.00 17.19 83 TYR B CA 1
ATOM 1552 C C . TYR B 1 84 ? 34.006 -13.355 23.925 1.00 16.15 83 TYR B C 1
ATOM 1553 O O . TYR B 1 84 ? 34.169 -12.715 22.894 1.00 15.94 83 TYR B O 1
ATOM 1562 N N . GLY B 1 85 ? 34.190 -12.828 25.134 1.00 15.91 84 GLY B N 1
ATOM 1563 C CA . GLY B 1 85 ? 34.842 -11.539 25.278 1.00 14.80 84 GLY B CA 1
ATOM 1564 C C . GLY B 1 85 ? 36.359 -11.675 25.047 1.00 13.96 84 GLY B C 1
ATOM 1565 O O . GLY B 1 85 ? 36.882 -12.737 24.675 1.00 14.24 84 GLY B O 1
ATOM 1566 N N . VAL B 1 86 ? 37.071 -10.586 25.311 1.00 11.64 85 VAL B N 1
ATOM 1567 C CA . VAL B 1 86 ? 38.497 -10.478 25.027 1.00 12.19 85 VAL B CA 1
ATOM 1568 C C . VAL B 1 86 ? 39.258 -10.315 26.329 1.00 12.06 85 VAL B C 1
ATOM 1569 O O . VAL B 1 86 ? 38.954 -9.435 27.133 1.00 11.39 85 VAL B O 1
ATOM 1573 N N . ALA B 1 87 ? 40.263 -11.154 26.554 1.00 11.94 86 ALA B N 1
ATOM 1574 C CA . ALA B 1 87 ? 41.077 -11.026 27.752 1.00 12.43 86 ALA B CA 1
ATOM 1575 C C . ALA B 1 87 ? 41.630 -9.606 27.895 1.00 12.58 86 ALA B C 1
ATOM 1576 O O . ALA B 1 87 ? 42.145 -9.034 26.921 1.00 11.12 86 ALA B O 1
ATOM 1578 N N . ASP B 1 88 ? 41.542 -9.046 29.101 1.00 12.96 87 ASP B N 1
ATOM 1579 C CA . ASP B 1 88 ? 41.977 -7.664 29.319 1.00 13.26 87 ASP B CA 1
ATOM 1580 C C . ASP B 1 88 ? 43.473 -7.446 29.177 1.00 13.14 87 ASP B C 1
ATOM 1581 O O . ASP B 1 88 ? 43.923 -6.303 29.211 1.00 13.88 87 ASP B O 1
ATOM 1586 N N . THR B 1 89 ? 44.222 -8.529 28.986 1.00 13.35 88 THR B N 1
ATOM 1587 C CA . THR B 1 89 ? 45.648 -8.426 28.770 1.00 13.89 88 THR B CA 1
ATOM 1588 C C . THR B 1 89 ? 45.972 -8.179 27.308 1.00 14.14 88 THR B C 1
ATOM 1589 O O . THR B 1 89 ? 47.138 -7.960 26.978 1.00 16.23 88 THR B O 1
ATOM 1593 N N . LYS B 1 90 ? 44.961 -8.217 26.444 1.00 13.28 89 LYS B N 1
ATOM 1594 C CA . LYS B 1 90 ? 45.163 -7.962 25.021 1.00 13.04 89 LYS B CA 1
ATOM 1595 C C . LYS B 1 90 ? 44.798 -6.531 24.667 1.00 12.47 89 LYS B C 1
ATOM 1596 O O . LYS B 1 90 ? 44.022 -5.884 25.369 1.00 12.82 89 LYS B O 1
ATOM 1602 N N . THR B 1 91 ? 45.377 -6.023 23.589 1.00 11.85 90 THR B N 1
ATOM 1603 C CA . THR B 1 91 ? 45.017 -4.714 23.072 1.00 11.57 90 THR B CA 1
ATOM 1604 C C . THR B 1 91 ? 43.780 -4.827 22.180 1.00 11.03 90 THR B C 1
ATOM 1605 O O . THR B 1 91 ? 43.684 -5.748 21.355 1.00 10.60 90 THR B O 1
ATOM 1609 N N . ILE B 1 92 ? 42.839 -3.893 22.344 1.00 10.28 91 ILE B N 1
ATOM 1610 C CA . ILE B 1 92 ? 41.640 -3.871 21.530 1.00 10.28 91 ILE B CA 1
ATOM 1611 C C . ILE B 1 92 ? 41.597 -2.536 20.815 1.00 10.62 91 ILE B C 1
ATOM 1612 O O . ILE B 1 92 ? 41.700 -1.489 21.442 1.00 10.66 91 ILE B O 1
ATOM 1617 N N . GLN B 1 93 ? 41.490 -2.563 19.497 1.00 10.49 92 GLN B N 1
ATOM 1618 C CA . GLN B 1 93 ? 41.313 -1.326 18.764 1.00 10.71 92 GLN B CA 1
ATOM 1619 C C . GLN B 1 93 ? 39.964 -1.384 18.063 1.00 9.76 92 GLN B C 1
ATOM 1620 O O . GLN B 1 93 ? 39.599 -2.416 17.499 1.00 9.52 92 GLN B O 1
ATOM 1626 N N . VAL B 1 94 ? 39.225 -0.286 18.109 1.00 8.49 93 VAL B N 1
ATOM 1627 C CA . VAL B 1 94 ? 37.922 -0.204 17.447 1.00 8.46 93 VAL B CA 1
ATOM 1628 C C . VAL B 1 94 ? 37.954 0.979 16.498 1.00 8.80 93 VAL B C 1
ATOM 1629 O O . VAL B 1 94 ? 38.313 2.100 16.913 1.00 9.38 93 VAL B O 1
ATOM 1633 N N . PHE B 1 95 ? 37.585 0.735 15.235 1.00 7.89 94 PHE B N 1
ATOM 1634 C CA . PHE B 1 95 ? 37.514 1.756 14.207 1.00 8.32 94 PHE B CA 1
ATOM 1635 C C . PHE B 1 95 ? 36.070 1.974 13.819 1.00 8.61 94 PHE B C 1
ATOM 1636 O O . PHE B 1 95 ? 35.314 1.013 13.648 1.00 9.56 94 PHE B O 1
ATOM 1644 N N . VAL B 1 96 ? 35.687 3.231 13.647 1.00 8.45 95 VAL B N 1
ATOM 1645 C CA . VAL B 1 96 ? 34.370 3.546 13.104 1.00 9.19 95 VAL B CA 1
ATOM 1646 C C . VAL B 1 96 ? 34.535 3.607 11.594 1.00 9.06 95 VAL B C 1
ATOM 1647 O O . VAL B 1 96 ? 35.480 4.251 11.094 1.00 9.36 95 VAL B O 1
ATOM 1651 N N . VAL B 1 97 ? 33.660 2.896 10.888 1.00 10.07 96 VAL B N 1
ATOM 1652 C CA . VAL B 1 97 ? 33.731 2.760 9.435 1.00 10.75 96 VAL B CA 1
ATOM 1653 C C . VAL B 1 97 ? 32.598 3.544 8.811 1.00 11.08 96 VAL B C 1
ATOM 1654 O O . VAL B 1 97 ? 31.425 3.388 9.170 1.00 11.36 96 VAL B O 1
ATOM 1658 N N . ILE B 1 98 ? 32.948 4.403 7.866 1.00 11.39 97 ILE B N 1
ATOM 1659 C CA . ILE B 1 98 ? 31.959 5.265 7.236 1.00 12.42 97 ILE B CA 1
ATOM 1660 C C . ILE B 1 98 ? 31.234 4.501 6.130 1.00 13.56 97 ILE B C 1
ATOM 1661 O O . ILE B 1 98 ? 31.898 3.883 5.308 1.00 13.06 97 ILE B O 1
ATOM 1666 N N . PRO B 1 99 ? 29.898 4.524 6.113 1.00 15.09 98 PRO B N 1
ATOM 1667 C CA . PRO B 1 99 ? 29.132 3.809 5.086 1.00 16.07 98 PRO B CA 1
ATOM 1668 C C . PRO B 1 99 ? 29.267 4.451 3.718 1.00 17.70 98 PRO B C 1
ATOM 1669 O O . PRO B 1 99 ? 29.605 5.631 3.592 1.00 17.04 98 PRO B O 1
ATOM 1673 N N . ASP B 1 100 ? 29.014 3.649 2.696 1.00 20.10 99 ASP B N 1
ATOM 1674 C CA . ASP B 1 100 ? 29.082 4.091 1.303 1.00 20.04 99 ASP B CA 1
ATOM 1675 C C . ASP B 1 100 ? 30.494 4.496 0.860 1.00 19.38 99 ASP B C 1
ATOM 1676 O O . ASP B 1 100 ? 30.646 5.358 -0.015 1.00 19.12 99 ASP B O 1
ATOM 1681 N N . THR B 1 101 ? 31.521 3.879 1.460 1.00 17.96 100 THR B N 1
ATOM 1682 C CA . THR B 1 101 ? 32.917 4.061 1.030 1.00 18.27 100 THR B CA 1
ATOM 1683 C C . THR B 1 101 ? 33.606 2.725 0.744 1.00 18.55 100 THR B C 1
ATOM 1684 O O . THR B 1 101 ? 34.839 2.644 0.724 1.00 18.17 100 THR B O 1
ATOM 1688 N N . GLY B 1 102 ? 32.813 1.676 0.537 1.00 19.93 101 GLY B N 1
ATOM 1689 C CA . GLY B 1 102 ? 33.346 0.341 0.306 1.00 19.59 101 GLY B CA 1
ATOM 1690 C C . GLY B 1 102 ? 34.217 -0.119 1.467 1.00 19.66 101 GLY B C 1
ATOM 1691 O O . GLY B 1 102 ? 35.181 -0.861 1.285 1.00 19.57 101 GLY B O 1
ATOM 1692 N N . ASN B 1 103 ? 33.856 0.343 2.661 1.00 19.84 102 ASN B N 1
ATOM 1693 C CA . ASN B 1 103 ? 34.580 0.071 3.906 1.00 19.99 102 ASN B CA 1
ATOM 1694 C C . ASN B 1 103 ? 36.016 0.557 3.943 1.00 19.98 102 ASN B C 1
ATOM 1695 O O . ASN B 1 103 ? 36.805 0.124 4.782 1.00 19.09 102 ASN B O 1
ATOM 1700 N N . SER B 1 104 ? 36.343 1.504 3.076 1.00 20.60 103 SER B N 1
ATOM 1701 C CA . SER B 1 104 ? 37.707 1.990 2.986 1.00 19.63 103 SER B CA 1
ATOM 1702 C C . SER B 1 104 ? 37.979 3.214 3.870 1.00 18.01 103 SER B C 1
ATOM 1703 O O . SER B 1 104 ? 39.137 3.525 4.144 1.00 18.98 103 SER B O 1
ATOM 1706 N N . GLU B 1 105 ? 36.936 3.918 4.294 1.00 15.67 104 GLU B N 1
ATOM 1707 C CA . GLU B 1 105 ? 37.135 5.116 5.120 1.00 13.43 104 GLU B CA 1
ATOM 1708 C C . GLU B 1 105 ? 36.797 4.780 6.558 1.00 12.23 104 GLU B C 1
ATOM 1709 O O . GLU B 1 105 ? 35.659 4.435 6.855 1.00 11.79 104 GLU B O 1
ATOM 1715 N N . GLU B 1 106 ? 37.793 4.856 7.439 1.00 11.65 105 GLU B N 1
ATOM 1716 C CA . GLU B 1 106 ? 37.573 4.534 8.845 1.00 10.60 105 GLU B CA 1
ATOM 1717 C C . GLU B 1 106 ? 38.476 5.381 9.732 1.00 9.65 105 GLU B C 1
ATOM 1718 O O . GLU B 1 106 ? 39.492 5.931 9.272 1.00 10.58 105 GLU B O 1
ATOM 1724 N N . TYR B 1 107 ? 38.112 5.465 11.014 1.00 9.46 106 TYR B N 1
ATOM 1725 C CA . TYR B 1 107 ? 38.842 6.260 12.004 1.00 9.17 106 TYR B CA 1
ATOM 1726 C C . TYR B 1 107 ? 38.949 5.516 13.318 1.00 9.17 106 TYR B C 1
ATOM 1727 O O . TYR B 1 107 ? 37.963 4.945 13.774 1.00 8.39 106 TYR B O 1
ATOM 1736 N N . ILE B 1 108 ? 40.116 5.546 13.955 1.00 8.89 107 ILE B N 1
ATOM 1737 C CA . ILE B 1 108 ? 40.211 4.966 15.288 1.00 8.90 107 ILE B CA 1
ATOM 1738 C C . ILE B 1 108 ? 39.211 5.679 16.194 1.00 9.06 107 ILE B C 1
ATOM 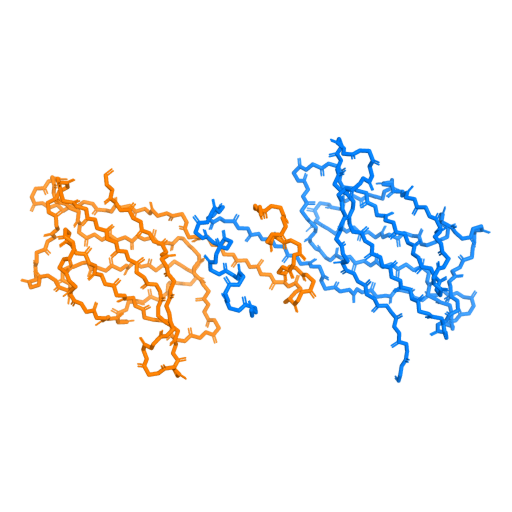1739 O O . ILE B 1 108 ? 39.102 6.912 16.171 1.00 9.11 107 ILE B O 1
ATOM 1744 N N . ILE B 1 109 ? 38.448 4.908 16.958 1.00 8.10 108 ILE B N 1
ATOM 1745 C CA . ILE B 1 109 ? 37.466 5.505 17.858 1.00 8.46 108 ILE B CA 1
ATOM 1746 C C . ILE B 1 109 ? 37.577 5.032 19.315 1.00 9.21 108 ILE B C 1
ATOM 1747 O O . ILE B 1 109 ? 37.028 5.675 20.206 1.00 9.94 108 ILE B O 1
ATOM 1752 N N . ALA B 1 110 ? 38.295 3.939 19.566 1.00 8.98 109 ALA B N 1
ATOM 1753 C CA . ALA B 1 110 ? 38.565 3.467 20.929 1.00 8.87 109 ALA B CA 1
ATOM 1754 C C . ALA B 1 110 ? 39.744 2.507 20.935 1.00 8.73 109 ALA B C 1
ATOM 1755 O O . ALA B 1 110 ? 39.957 1.757 19.994 1.00 9.76 109 ALA B O 1
ATOM 1757 N N . GLU B 1 111 ? 40.533 2.576 21.998 1.00 9.54 110 GLU B N 1
ATOM 1758 C CA . GLU B 1 111 ? 41.607 1.634 22.215 1.00 9.46 110 GLU B CA 1
ATOM 1759 C C . GLU B 1 111 ? 41.678 1.209 23.680 1.00 9.73 110 GLU B C 1
ATOM 1760 O O . GLU B 1 111 ? 41.720 2.056 24.582 1.00 10.15 110 GLU B O 1
ATOM 1766 N N . TRP B 1 112 ? 41.703 -0.098 23.894 1.00 9.39 111 TRP B N 1
ATOM 1767 C CA . TRP B 1 112 ? 41.990 -0.671 25.187 1.00 10.20 111 TRP B CA 1
ATOM 1768 C C . TRP B 1 112 ? 43.423 -1.193 25.169 1.00 13.35 111 TRP B C 1
ATOM 1769 O O . TRP B 1 112 ? 43.775 -2.031 24.344 1.00 11.63 111 TRP B O 1
ATOM 1780 N N . LYS B 1 113 ? 44.263 -0.666 26.056 1.00 16.48 112 LYS B N 1
ATOM 1781 C CA . LYS B 1 113 ? 45.593 -1.223 26.244 1.00 20.35 112 LYS B CA 1
ATOM 1782 C C . LYS B 1 113 ? 45.946 -1.177 27.725 1.00 22.27 112 LYS B C 1
ATOM 1783 O O . LYS B 1 113 ? 46.204 -0.081 28.253 1.00 23.96 112 LYS B O 1
#

Radius of gyration: 22.17 Å; Cα contacts (8 Å, |Δi|>4): 497; chains: 2; bounding box: 31×70×38 Å

Organism: Flammulina velutipes (NCBI:txid38945)

Solvent-accessible surface area: 11436 Å² total; per-residue (Å²): 93,36,20,23,21,10,2,80,0,0,59,105,51,51,116,16,43,1,21,0,49,38,70,54,22,106,16,140,84,74,55,80,0,26,36,0,40,0,50,76,7,30,96,105,86,154,20,21,1,37,0,16,14,95,64,62,87,47,24,38,62,58,101,16,83,70,65,149,89,11,8,13,59,0,44,0,59,79,14,43,185,48,155,8,4,30,15,113,89,28,0,49,0,36,0,2,14,30,144,34,77,76,92,57,60,39,48,0,0,75,41,130,108,146,98,42,37,25,16,10,3,83,0,0,74,100,47,50,139,20,54,0,24,1,54,35,73,50,22,114,17,137,83,75,55,82,0,28,35,0,40,0,52,74,7,26,93,104,68,139,21,18,0,53,0,10,16,94,62,64,83,55,26,74,55,62,116,17,82,66,67,149,86,11,8,13,60,0,45,1,59,86,21,42,191,48,156,10,4,26,45,126,86,31,0,49,0,34,0,5,8,30,139,40,74,92,94,53,53,41,48,0,0,70,59,185

InterPro domains:
  IPR015339 Immunomodulatory protein FIP-Fve, fungal [PF09259] (15-111)
  IPR036344 Fungal immunomodulatory protein FIP-Fve superfamily [SSF101542] (1-114)
  IPR053742 Fungal Immunomodulatory Lectin [G3DSA:2.60.40.1790] (1-114)

Secondary structure (DSSP, 8-state):
-HHHHHHHHHHHH-EEEEE---EEEE-SSTTEEEEEEESB---SS--EEEEEETTEEEEEE----B-TTS-EEEEGGGTTTT--EETTS-EEEEEE-SSSTT--EEEEEEE---/-HHHHHHHHHHHH-EEEEE---EEEE-SSTTEEEEEEESB---SS--EEEEEETTEEEEEE---PBPTTS-EEEEGGGTTTT--EETTS-EEEEEE-TTSTT--EEEEEEE-

Sequence (226 aa):
SATSLTFQLAYLVKKIDFDYTPNWGRGTPSSYIDNLTFPKVLTDKKYSYRVVVNGSDLGVESNFAVTPSGGQTINFLQYNKGYGVADTKTIQVFVVIPDTGNSEEYIIAEWKKTSATSLTFQLAYLVKKIDFDYTPNWGRGTPSSYIDNLTFPKVLTDKKYSYRVVVNGSDLGVESNFAVTPSGGQTINFLQYNKGYGVADTKTIQVFVVIPDTGNSEEYIIAEWK